Protein AF-A0A183K6A7-F1 (afdb_monomer_lite)

Structure (mmCIF, N/CA/C/O backbone):
data_AF-A0A183K6A7-F1
#
_entry.id   AF-A0A183K6A7-F1
#
loop_
_atom_site.group_PDB
_atom_site.id
_atom_site.type_symbol
_atom_site.label_atom_id
_atom_site.label_alt_id
_atom_site.label_comp_id
_atom_site.label_asym_id
_atom_site.label_entity_id
_atom_site.label_seq_id
_atom_site.pdbx_PDB_ins_code
_atom_site.Cartn_x
_atom_site.Cartn_y
_atom_site.Cartn_z
_atom_site.occupancy
_atom_site.B_iso_or_equiv
_atom_site.auth_seq_id
_atom_site.auth_comp_id
_atom_site.auth_asym_id
_atom_site.auth_atom_id
_atom_site.pdbx_PDB_model_num
ATOM 1 N N . MET A 1 1 ? -0.771 -69.947 35.217 1.00 41.53 1 MET A N 1
ATOM 2 C CA . MET A 1 1 ? -0.319 -70.728 36.388 1.00 41.53 1 MET A CA 1
ATOM 3 C C . MET A 1 1 ? 1.192 -70.870 36.301 1.00 41.53 1 MET A C 1
ATOM 5 O O . MET A 1 1 ? 1.669 -71.144 35.209 1.00 41.53 1 MET A O 1
ATOM 9 N N . SER A 1 2 ? 1.866 -70.681 37.443 1.00 40.56 2 SER A N 1
ATOM 10 C CA . SER A 1 2 ? 3.280 -70.998 37.745 1.00 40.56 2 SER A CA 1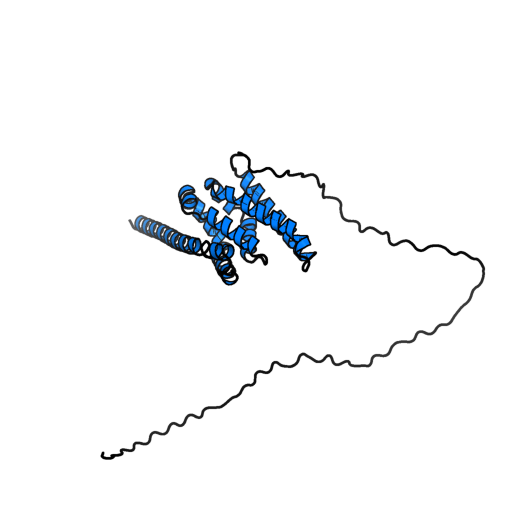
ATOM 11 C C . SER A 1 2 ? 4.330 -69.872 37.627 1.00 40.56 2 SER A C 1
ATOM 13 O O . SER A 1 2 ? 4.896 -69.634 36.569 1.00 40.56 2 SER A O 1
ATOM 15 N N . ALA A 1 3 ? 4.517 -69.193 38.774 1.00 39.31 3 ALA A N 1
ATOM 16 C CA . ALA A 1 3 ? 5.761 -68.878 39.516 1.00 39.31 3 ALA A CA 1
ATOM 17 C C . ALA A 1 3 ? 7.097 -68.804 38.738 1.00 39.31 3 ALA A C 1
ATOM 19 O O . ALA A 1 3 ? 7.503 -69.769 38.104 1.00 39.31 3 ALA A O 1
ATOM 20 N N . SER A 1 4 ? 7.763 -67.642 38.716 1.00 38.78 4 SER A N 1
ATOM 21 C CA . SER A 1 4 ? 8.782 -67.152 39.681 1.00 38.78 4 SER A CA 1
ATOM 22 C C . SER A 1 4 ? 10.125 -67.890 39.644 1.00 38.78 4 SER A C 1
ATOM 24 O O . SER A 1 4 ? 10.242 -68.995 40.163 1.00 38.78 4 SER A O 1
ATOM 26 N N . TYR A 1 5 ? 11.162 -67.190 39.175 1.00 39.59 5 TYR A N 1
ATOM 27 C CA . TYR A 1 5 ? 12.509 -67.293 39.736 1.00 39.59 5 TYR A CA 1
ATOM 28 C C . TYR A 1 5 ? 13.188 -65.917 39.692 1.00 39.59 5 TYR A C 1
ATOM 30 O O . TYR A 1 5 ? 13.196 -65.255 38.656 1.00 39.59 5 TYR A O 1
ATOM 38 N N . ASN A 1 6 ? 13.662 -65.484 40.859 1.00 37.91 6 ASN A N 1
ATOM 39 C CA . ASN A 1 6 ? 14.419 -64.259 41.094 1.00 37.91 6 ASN A CA 1
ATOM 40 C C . ASN A 1 6 ? 15.851 -64.418 40.576 1.00 37.91 6 ASN A C 1
ATOM 42 O O . ASN A 1 6 ? 16.422 -65.493 40.734 1.00 37.91 6 ASN A O 1
ATOM 46 N N . ASP A 1 7 ? 16.451 -63.324 40.108 1.00 44.72 7 ASP A N 1
ATOM 47 C CA . ASP A 1 7 ? 17.872 -63.092 40.357 1.00 44.72 7 ASP A CA 1
ATOM 48 C C . ASP A 1 7 ? 18.121 -61.606 40.641 1.00 44.72 7 ASP A C 1
ATOM 50 O O . ASP A 1 7 ? 17.720 -60.711 39.893 1.00 44.72 7 ASP A O 1
ATOM 54 N N . GLU A 1 8 ? 18.725 -61.376 41.801 1.00 38.03 8 GLU A N 1
ATOM 55 C CA . GLU A 1 8 ? 19.163 -60.097 42.338 1.00 38.03 8 GLU A CA 1
ATOM 56 C C . GLU A 1 8 ? 20.505 -59.711 41.708 1.00 38.03 8 GLU A C 1
ATOM 58 O O . GLU A 1 8 ? 21.461 -60.466 41.828 1.00 38.03 8 GLU A O 1
ATOM 63 N N . ILE A 1 9 ? 20.644 -58.495 41.170 1.00 46.69 9 ILE A N 1
ATOM 64 C CA . ILE A 1 9 ? 21.908 -57.749 41.284 1.00 46.69 9 ILE A CA 1
ATOM 65 C C . ILE A 1 9 ? 21.595 -56.286 41.607 1.00 46.69 9 ILE A C 1
ATOM 67 O O . ILE A 1 9 ? 21.006 -55.538 40.827 1.00 46.69 9 ILE A O 1
ATOM 71 N N . ASN A 1 10 ? 22.030 -55.913 42.808 1.00 35.78 10 ASN A N 1
ATOM 72 C CA . ASN A 1 10 ? 22.101 -54.572 43.366 1.00 35.78 10 ASN A CA 1
ATOM 73 C C . ASN A 1 10 ? 22.967 -53.631 42.513 1.00 35.78 10 ASN A C 1
ATOM 75 O O . ASN A 1 10 ? 24.125 -53.923 42.230 1.00 35.78 10 ASN A O 1
ATOM 79 N N . GLY A 1 11 ? 22.437 -52.442 42.228 1.00 36.12 11 GLY A N 1
ATOM 80 C CA . GLY A 1 11 ? 23.156 -51.335 41.597 1.00 36.12 11 GLY A CA 1
ATOM 81 C C . GLY A 1 11 ? 22.497 -50.002 41.936 1.00 36.12 11 GLY A C 1
ATOM 82 O O . GLY A 1 11 ? 21.795 -49.411 41.127 1.00 36.12 11 GLY A O 1
ATOM 83 N N . SER A 1 12 ? 22.674 -49.573 43.184 1.00 34.88 12 SER A N 1
ATOM 84 C CA . SER A 1 12 ? 22.142 -48.341 43.765 1.00 34.88 12 SER A CA 1
ATOM 85 C C . SER A 1 12 ? 22.775 -47.082 43.158 1.00 34.88 12 SER A C 1
ATOM 87 O O . SER A 1 12 ? 23.920 -46.767 43.469 1.00 34.88 12 SER A O 1
ATOM 89 N N . THR A 1 13 ? 21.991 -46.278 42.435 1.00 36.81 13 THR A N 1
ATOM 90 C CA . THR A 1 13 ? 22.213 -44.827 42.296 1.00 36.81 13 THR A CA 1
ATOM 91 C C . THR A 1 13 ? 20.889 -44.080 42.492 1.00 36.81 13 THR A C 1
ATOM 93 O O . THR A 1 13 ? 20.139 -43.781 41.569 1.00 36.81 13 THR A O 1
ATOM 96 N N . LYS A 1 14 ? 20.569 -43.788 43.758 1.00 37.00 14 LYS A N 1
ATOM 97 C CA . LYS A 1 14 ? 19.493 -42.861 44.132 1.00 37.00 14 LYS A CA 1
ATOM 98 C C . LYS A 1 14 ? 19.940 -41.428 43.827 1.00 37.00 14 LYS A C 1
ATOM 100 O O . LYS A 1 14 ? 20.826 -40.911 44.502 1.00 37.00 14 LYS A O 1
ATOM 105 N N . SER A 1 15 ? 19.301 -40.775 42.862 1.00 42.00 15 SER A N 1
ATOM 106 C CA . SER A 1 15 ? 19.357 -39.318 42.684 1.00 42.00 15 SER A CA 1
ATOM 107 C C . SER A 1 15 ? 18.096 -38.697 43.302 1.00 42.00 15 SER A C 1
ATOM 109 O O . SER A 1 15 ? 16.994 -39.116 42.943 1.00 42.00 15 SER A O 1
ATOM 111 N N . PRO A 1 16 ? 18.198 -37.737 44.239 1.00 43.66 16 PRO A N 1
ATOM 112 C CA . PRO A 1 16 ? 17.029 -37.143 44.871 1.00 43.66 16 PRO A CA 1
ATOM 113 C C . PRO A 1 16 ? 16.453 -36.015 44.008 1.00 43.66 16 PRO A C 1
ATOM 115 O O . PRO A 1 16 ? 17.155 -35.086 43.614 1.00 43.66 16 PRO A O 1
ATOM 118 N N . SER A 1 17 ? 15.148 -36.075 43.751 1.00 41.88 17 SER A N 1
ATOM 119 C CA . SER A 1 17 ? 14.362 -34.953 43.238 1.00 41.88 17 SER A CA 1
ATOM 120 C C . SER A 1 17 ? 14.274 -33.838 44.292 1.00 41.88 17 SER A C 1
ATOM 122 O O . SER A 1 17 ? 13.845 -34.120 45.412 1.00 41.88 17 SER A O 1
ATOM 124 N N . PRO A 1 18 ? 14.565 -32.566 43.969 1.00 42.16 18 PRO A N 1
ATOM 125 C CA . PRO A 1 18 ? 14.136 -31.448 44.790 1.00 42.16 18 PRO A CA 1
ATOM 126 C C . PRO A 1 18 ? 12.797 -30.917 44.268 1.00 42.16 18 PRO A C 1
ATOM 128 O O . PRO A 1 18 ? 12.708 -30.306 43.204 1.00 42.16 18 PRO A O 1
ATOM 131 N N . GLN A 1 19 ? 11.737 -31.137 45.045 1.00 43.12 19 GLN A N 1
ATOM 132 C CA . GLN A 1 19 ? 10.490 -30.389 44.920 1.00 43.12 19 GLN A CA 1
ATOM 133 C C . GLN A 1 19 ? 10.755 -28.919 45.278 1.00 43.12 19 GLN A C 1
ATOM 135 O O . GLN A 1 19 ? 10.965 -28.589 46.442 1.00 43.12 19 GLN A O 1
ATOM 140 N N . LEU A 1 20 ? 10.714 -28.025 44.291 1.00 41.97 20 LEU A N 1
ATOM 141 C CA . LEU A 1 20 ? 10.693 -26.575 44.493 1.00 41.97 20 LEU A CA 1
ATOM 142 C C . LEU A 1 20 ? 9.402 -26.027 43.883 1.00 41.97 20 LEU A C 1
ATOM 144 O O . LEU A 1 20 ? 9.356 -25.608 42.729 1.00 41.97 20 LEU A O 1
ATOM 148 N N . LYS A 1 21 ? 8.326 -26.033 44.680 1.00 48.50 21 LYS A N 1
ATOM 149 C CA . LYS A 1 21 ? 7.129 -25.228 44.411 1.00 48.50 21 LYS A CA 1
ATOM 150 C C . LYS A 1 21 ? 7.520 -23.751 44.502 1.00 48.50 21 LYS A C 1
ATOM 152 O O . LYS A 1 21 ? 7.480 -23.156 45.574 1.00 48.50 21 LYS A O 1
ATOM 157 N N . ARG A 1 22 ? 7.921 -23.152 43.382 1.00 46.06 22 ARG A N 1
ATOM 158 C CA . ARG A 1 22 ? 8.075 -21.699 43.259 1.00 46.06 22 ARG A CA 1
ATOM 159 C C . ARG A 1 22 ? 6.726 -21.098 42.879 1.00 46.06 22 ARG A C 1
ATOM 161 O O . ARG A 1 22 ? 6.372 -21.010 41.711 1.00 46.06 22 ARG A O 1
ATOM 168 N N . SER A 1 23 ? 5.964 -20.718 43.900 1.00 46.25 23 SER A N 1
ATOM 169 C CA . SER A 1 23 ? 4.827 -19.806 43.772 1.00 46.25 23 SER A CA 1
ATOM 170 C C . SER A 1 23 ? 5.345 -18.445 43.299 1.00 46.25 23 SER A C 1
ATOM 172 O O . SER A 1 23 ? 5.859 -17.673 44.105 1.00 46.25 23 SER A O 1
ATOM 174 N N . LEU A 1 24 ? 5.229 -18.140 42.006 1.00 49.22 24 LEU A N 1
ATOM 175 C CA . LEU A 1 24 ? 5.455 -16.792 41.482 1.00 49.22 24 LEU A CA 1
ATOM 176 C C . LEU A 1 24 ? 4.179 -15.971 41.687 1.00 49.22 24 LEU A C 1
ATOM 178 O O . LEU A 1 24 ? 3.340 -15.866 40.798 1.00 49.22 24 LEU A O 1
ATOM 182 N N . LYS A 1 25 ? 4.021 -15.406 42.886 1.00 55.62 25 LYS A N 1
ATOM 183 C CA . LYS A 1 25 ? 3.131 -14.259 43.077 1.00 55.62 25 LYS A CA 1
ATOM 184 C C . LYS A 1 25 ? 3.976 -13.009 42.794 1.00 55.62 25 LYS A C 1
ATOM 186 O O . LYS A 1 25 ? 5.062 -12.916 43.370 1.00 55.62 25 LYS A O 1
ATOM 191 N N . PRO A 1 26 ? 3.555 -12.099 41.899 1.00 54.56 26 PRO A N 1
ATOM 192 C CA . PRO A 1 26 ? 4.324 -10.889 41.625 1.00 54.56 26 PRO A CA 1
ATOM 193 C C . PRO A 1 26 ? 4.465 -10.050 42.908 1.00 54.56 26 PRO A C 1
ATOM 195 O O . PRO A 1 26 ? 3.560 -10.084 43.753 1.00 54.56 26 PRO A O 1
ATOM 198 N N . PRO A 1 27 ? 5.591 -9.336 43.097 1.00 54.84 27 PRO A N 1
ATOM 199 C CA . PRO A 1 27 ? 5.776 -8.493 44.270 1.00 54.84 27 PRO A CA 1
ATOM 200 C C . PRO A 1 27 ? 4.732 -7.364 44.274 1.00 54.84 27 PRO A C 1
ATOM 202 O O . PRO A 1 27 ? 4.342 -6.890 43.204 1.00 54.84 27 PRO A O 1
ATOM 205 N N . PRO A 1 28 ? 4.251 -6.934 45.454 1.00 57.62 28 PRO A N 1
ATOM 206 C CA . PRO A 1 28 ? 3.339 -5.803 45.540 1.00 57.62 28 PRO A CA 1
ATOM 207 C C . PRO A 1 28 ? 4.029 -4.520 45.041 1.00 57.62 28 PRO A C 1
ATOM 209 O O . PRO A 1 28 ? 5.244 -4.377 45.217 1.00 57.62 28 PRO A O 1
ATOM 212 N N . PRO A 1 29 ? 3.278 -3.585 44.432 1.00 59.03 29 PRO A N 1
ATOM 213 C CA . PRO A 1 29 ? 3.813 -2.282 44.054 1.00 59.03 29 PRO A CA 1
ATOM 214 C C . PRO A 1 29 ? 4.336 -1.538 45.295 1.00 59.03 29 PRO A C 1
ATOM 216 O O . PRO A 1 29 ? 3.850 -1.782 46.404 1.00 59.03 29 PRO A O 1
ATOM 219 N N . PRO A 1 30 ? 5.322 -0.638 45.137 1.00 49.78 30 PRO A N 1
ATOM 220 C CA . PRO A 1 30 ? 5.878 0.104 46.258 1.00 49.78 30 PRO A CA 1
ATOM 221 C C . PRO A 1 30 ? 4.781 0.952 46.910 1.00 49.78 30 PRO A C 1
ATOM 223 O O . PRO A 1 30 ? 4.174 1.809 46.268 1.00 49.78 30 PRO A O 1
ATOM 226 N N . SER A 1 31 ? 4.519 0.705 48.193 1.00 50.12 31 SER A N 1
ATOM 227 C CA . SER A 1 31 ? 3.646 1.554 48.997 1.00 50.12 31 SER A CA 1
ATOM 228 C C . SER A 1 31 ? 4.301 2.924 49.154 1.00 50.12 31 SER A C 1
ATOM 230 O O . SER A 1 31 ? 5.385 3.024 49.727 1.00 50.12 31 SER A O 1
ATOM 232 N N . LEU A 1 32 ? 3.639 3.977 48.669 1.00 39.75 32 LEU A N 1
ATOM 233 C CA . LEU A 1 32 ? 3.978 5.361 48.993 1.00 39.75 32 LEU A CA 1
ATOM 234 C C . LEU A 1 32 ? 3.857 5.545 50.511 1.00 39.75 32 LEU A C 1
ATOM 236 O O . LEU A 1 32 ? 2.758 5.679 51.050 1.00 39.75 32 LEU A O 1
ATOM 240 N N . GLN A 1 33 ? 4.991 5.516 51.208 1.00 38.22 33 GLN A N 1
ATOM 241 C CA . GLN A 1 33 ? 5.071 5.973 52.587 1.00 38.22 33 GLN A CA 1
ATOM 242 C C . GLN A 1 33 ? 4.905 7.494 52.582 1.00 38.22 33 GLN A C 1
ATOM 244 O O . GLN A 1 33 ? 5.799 8.240 52.192 1.00 38.22 33 GLN A O 1
ATOM 249 N N . LEU A 1 34 ? 3.716 7.936 52.990 1.00 42.53 34 LEU A N 1
ATOM 250 C CA . LEU A 1 34 ? 3.466 9.281 53.495 1.00 42.53 34 LEU A CA 1
ATOM 251 C C . LEU A 1 34 ? 4.331 9.483 54.746 1.00 42.53 34 LEU A C 1
ATOM 253 O O . LEU A 1 34 ? 3.913 9.144 55.852 1.00 42.53 34 LEU A O 1
ATOM 257 N N . GLU A 1 35 ? 5.536 10.021 54.574 1.00 33.84 35 GLU A N 1
ATOM 258 C CA . GLU A 1 35 ? 6.260 10.637 55.682 1.00 33.84 35 GLU A CA 1
ATOM 259 C C . GLU A 1 35 ? 5.735 12.060 55.883 1.00 33.84 35 GLU A C 1
ATOM 261 O O . GLU A 1 35 ? 5.974 12.982 55.101 1.00 33.84 35 GLU A O 1
ATOM 266 N N . ALA A 1 36 ? 4.950 12.205 56.947 1.00 42.41 36 ALA A N 1
ATOM 267 C CA . ALA A 1 36 ? 4.650 13.474 57.574 1.00 42.41 36 ALA A CA 1
ATOM 268 C C . ALA A 1 36 ? 5.889 13.949 58.343 1.00 42.41 36 ALA A C 1
ATOM 270 O O . ALA A 1 36 ? 6.314 13.264 59.262 1.00 42.41 36 ALA A O 1
ATOM 271 N N . ASP A 1 37 ? 6.456 15.091 57.951 1.00 37.12 37 ASP A N 1
ATOM 272 C CA . ASP A 1 37 ? 6.837 16.220 58.819 1.00 37.12 37 ASP A CA 1
ATOM 273 C C . ASP A 1 37 ? 7.857 17.119 58.105 1.00 37.12 37 ASP A C 1
ATOM 275 O O . ASP A 1 37 ? 9.052 16.841 58.063 1.00 37.12 37 ASP A O 1
ATOM 279 N N . ALA A 1 38 ? 7.400 18.268 57.602 1.00 38.84 38 ALA A N 1
ATOM 280 C CA . ALA A 1 38 ? 8.266 19.429 57.416 1.00 38.84 38 ALA A CA 1
ATOM 281 C C . ALA A 1 38 ? 7.445 20.721 57.534 1.00 38.84 38 ALA A C 1
ATOM 283 O O . ALA A 1 38 ? 6.648 21.094 56.676 1.00 38.84 38 ALA A O 1
ATOM 284 N N . LYS A 1 39 ? 7.645 21.369 58.681 1.00 40.16 39 LYS A N 1
ATOM 285 C CA . LYS A 1 39 ? 7.064 22.620 59.175 1.00 40.16 39 LYS A CA 1
ATOM 286 C C . LYS A 1 39 ? 6.941 23.748 58.137 1.00 40.16 39 LYS A C 1
ATOM 288 O O . LYS A 1 39 ? 7.917 24.217 57.562 1.00 40.16 39 LYS A O 1
ATOM 293 N N . ARG A 1 40 ? 5.720 24.282 58.064 1.00 31.89 40 ARG A N 1
ATOM 294 C CA . ARG A 1 40 ? 5.312 25.579 57.499 1.00 31.89 40 ARG A CA 1
ATOM 295 C C . ARG A 1 40 ? 6.006 26.761 58.211 1.00 31.89 40 ARG A C 1
ATOM 297 O O . ARG A 1 40 ? 5.931 26.814 59.442 1.00 31.89 40 ARG A O 1
ATOM 304 N N . PRO A 1 41 ? 6.557 27.768 57.506 1.00 34.19 41 PRO A N 1
ATOM 305 C CA . PRO A 1 41 ? 6.860 29.062 58.107 1.00 34.19 41 PRO A CA 1
ATOM 306 C C . PRO A 1 41 ? 5.601 29.942 58.141 1.00 34.19 41 PRO A C 1
ATOM 308 O O . PRO A 1 41 ? 4.883 30.081 57.151 1.00 34.19 41 PRO A O 1
ATOM 311 N N . LYS A 1 42 ? 5.330 30.525 59.311 1.00 34.84 42 LYS A N 1
ATOM 312 C CA . LYS A 1 42 ? 4.335 31.581 59.530 1.00 34.84 42 LYS A CA 1
ATOM 313 C C . LYS A 1 42 ? 4.971 32.927 59.173 1.00 34.84 42 LYS A C 1
ATOM 315 O O . LYS A 1 42 ? 6.040 33.228 59.692 1.00 34.84 42 LYS A O 1
ATOM 320 N N . VAL A 1 43 ? 4.290 33.747 58.376 1.00 34.03 43 VAL A N 1
ATOM 321 C CA . VAL A 1 43 ? 4.528 35.196 58.334 1.00 34.03 43 VAL A CA 1
ATOM 322 C C . VAL A 1 43 ? 3.248 35.868 58.813 1.00 34.03 43 VAL A C 1
ATOM 324 O O . VAL A 1 43 ? 2.191 35.723 58.204 1.00 34.03 43 VAL A O 1
ATOM 327 N N . SER A 1 44 ? 3.355 36.511 59.969 1.00 31.70 44 SER A N 1
ATOM 328 C CA . SER A 1 44 ? 2.361 37.388 60.581 1.00 31.70 44 SER A CA 1
ATOM 329 C C . SER A 1 44 ? 2.670 38.840 60.217 1.00 31.70 44 SER A C 1
ATOM 331 O O . SER A 1 44 ? 3.837 39.216 60.122 1.00 31.70 44 SER A O 1
ATOM 333 N N . ALA A 1 45 ? 1.607 39.615 60.008 1.00 36.94 45 ALA A N 1
ATOM 334 C CA . ALA A 1 45 ? 1.617 41.047 59.740 1.00 36.94 45 ALA A CA 1
ATOM 335 C C . ALA A 1 45 ? 2.230 41.858 60.894 1.00 36.94 45 ALA A C 1
ATOM 337 O O . ALA A 1 45 ? 2.098 41.454 62.047 1.00 36.94 45 ALA A O 1
ATOM 338 N N . ASP A 1 46 ? 2.889 42.977 60.572 1.00 29.69 46 ASP A N 1
ATOM 339 C CA . ASP A 1 46 ? 2.518 44.321 61.049 1.00 29.69 46 ASP A CA 1
ATOM 340 C C . ASP A 1 46 ? 3.506 45.401 60.559 1.00 29.69 46 ASP A C 1
ATOM 342 O O . ASP A 1 46 ? 4.682 45.124 60.326 1.00 29.69 46 ASP A O 1
ATOM 346 N N . HIS A 1 47 ? 2.975 46.633 60.471 1.00 35.72 47 HIS A N 1
ATOM 347 C CA . HIS A 1 47 ? 3.556 47.947 60.119 1.00 35.72 47 HIS A CA 1
ATOM 348 C C . HIS A 1 47 ? 3.424 48.394 58.641 1.00 35.72 47 HIS A C 1
ATOM 350 O O . HIS A 1 47 ? 3.818 47.658 57.751 1.00 35.72 47 HIS A O 1
ATOM 356 N N . ILE A 1 48 ? 2.946 49.593 58.251 1.00 33.56 48 ILE A N 1
ATOM 357 C CA . ILE A 1 48 ? 2.458 50.826 58.913 1.00 33.56 48 ILE A CA 1
ATOM 358 C C . ILE A 1 48 ? 1.644 51.652 57.865 1.00 33.56 48 ILE A C 1
ATOM 360 O O . ILE A 1 48 ? 2.025 51.713 56.702 1.00 33.56 48 ILE A O 1
ATOM 364 N N . SER A 1 49 ? 0.543 52.268 58.329 1.00 32.34 49 SER A N 1
ATOM 365 C CA . SER A 1 49 ? -0.245 53.459 57.894 1.00 32.34 49 SER A CA 1
ATOM 366 C C . SER A 1 49 ? -0.193 54.075 56.475 1.00 32.34 49 SER A C 1
ATOM 368 O O . SER A 1 49 ? 0.879 54.441 56.004 1.00 32.34 49 SER A O 1
ATOM 370 N N . ALA A 1 50 ? -1.381 54.442 55.954 1.00 32.22 50 ALA A N 1
ATOM 371 C CA . ALA A 1 50 ? -1.882 55.825 55.698 1.00 32.22 50 ALA A CA 1
ATOM 372 C C . ALA A 1 50 ? -2.947 55.796 54.566 1.00 32.22 50 ALA A C 1
ATOM 374 O O . ALA A 1 50 ? -2.636 55.373 53.464 1.00 32.22 50 ALA A O 1
ATOM 375 N N . PHE A 1 51 ? -4.249 55.968 54.836 1.00 30.52 51 PHE A N 1
ATOM 376 C CA . PHE A 1 51 ? -5.045 57.212 54.978 1.00 30.52 51 PHE A CA 1
ATOM 377 C C . PHE A 1 51 ? -5.881 57.517 53.708 1.00 30.52 51 PHE A C 1
ATOM 379 O O . PHE A 1 51 ? -5.294 57.716 52.651 1.00 30.52 51 PHE A O 1
ATOM 386 N N . SER A 1 52 ? -7.218 57.609 53.882 1.00 33.12 52 SER A N 1
ATOM 387 C CA . SER A 1 52 ? -8.267 58.238 53.023 1.00 33.12 52 SER A CA 1
ATOM 388 C C . SER A 1 52 ? -8.426 57.744 51.568 1.00 33.12 52 SER A C 1
ATOM 390 O O . SER A 1 52 ? -7.447 57.441 50.913 1.00 33.12 52 SER A O 1
ATOM 392 N N . ASP A 1 53 ? -9.587 57.681 50.918 1.00 30.52 53 ASP A N 1
ATOM 393 C CA . ASP A 1 53 ? -10.967 58.057 51.219 1.00 30.52 53 ASP A CA 1
ATOM 394 C C . ASP A 1 53 ? -11.877 57.397 50.157 1.00 30.52 53 ASP A C 1
ATOM 396 O O . ASP A 1 53 ? -11.450 57.124 49.040 1.00 30.52 53 ASP A O 1
ATOM 400 N N . THR A 1 54 ? -13.126 57.151 50.552 1.00 33.59 54 THR A N 1
ATOM 401 C CA . THR A 1 54 ? -14.384 57.154 49.775 1.00 33.59 54 THR A CA 1
ATOM 402 C C . THR A 1 54 ? -14.378 56.906 48.252 1.00 33.59 54 THR A C 1
ATOM 404 O O . THR A 1 54 ? -13.840 57.704 47.493 1.00 33.59 54 THR A O 1
ATOM 407 N N . SER A 1 55 ? -15.193 55.941 47.801 1.00 36.12 55 SER A N 1
ATOM 408 C CA . SER A 1 55 ? -16.318 56.148 46.856 1.00 36.12 55 SER A CA 1
ATOM 409 C C . SER A 1 55 ? -16.619 54.887 46.035 1.00 36.12 55 SER A C 1
ATOM 411 O O . SER A 1 55 ? -15.728 54.226 45.519 1.00 36.12 55 SER A O 1
ATOM 413 N N . SER A 1 56 ? -17.913 54.597 45.937 1.00 41.56 56 SER A N 1
ATOM 414 C CA . SER A 1 56 ? -18.604 53.645 45.063 1.00 41.56 56 SER A CA 1
ATOM 415 C C . SER A 1 56 ? -18.001 53.447 43.668 1.00 41.56 56 SER A C 1
ATOM 417 O O . SER A 1 56 ? -17.764 54.448 42.999 1.00 41.56 56 SER A O 1
ATOM 419 N N . ASP A 1 57 ? -17.943 52.201 43.186 1.00 35.88 57 ASP A N 1
ATOM 420 C CA . ASP A 1 57 ? -18.665 51.821 41.960 1.00 35.88 57 ASP A CA 1
ATOM 421 C C . ASP A 1 57 ? -18.748 50.293 41.778 1.00 35.88 57 ASP A C 1
ATOM 423 O O . ASP A 1 57 ? -17.839 49.556 42.159 1.00 35.88 57 ASP A O 1
ATOM 427 N N . VAL A 1 58 ? -19.857 49.826 41.209 1.00 49.38 58 VAL A N 1
ATOM 428 C CA . VAL A 1 58 ? -20.086 48.442 40.771 1.00 49.38 58 VAL A CA 1
ATOM 429 C C . VAL A 1 58 ? -19.757 48.397 39.280 1.00 49.38 58 VAL A C 1
ATOM 431 O O . VAL A 1 58 ? -20.370 49.135 38.519 1.00 49.38 58 VAL A O 1
ATOM 434 N N . GLY A 1 59 ? -18.828 47.537 38.854 1.00 32.28 59 GLY A N 1
ATOM 435 C CA . GLY A 1 59 ? -18.465 47.415 37.440 1.00 32.28 59 GLY A CA 1
ATOM 436 C C . GLY A 1 59 ? -17.775 46.095 37.092 1.00 32.28 59 GLY A C 1
ATOM 437 O O . GLY A 1 59 ? -16.631 45.871 37.468 1.00 32.28 59 GLY A O 1
ATOM 438 N N . ASP A 1 60 ? -18.537 45.257 36.392 1.00 36.28 60 ASP A N 1
ATOM 439 C CA . ASP A 1 60 ? -18.178 44.404 35.255 1.00 36.28 60 ASP A CA 1
ATOM 440 C C . ASP A 1 60 ? -17.104 43.304 35.370 1.00 36.28 60 ASP A C 1
ATOM 442 O O . ASP A 1 60 ? -15.892 43.513 35.382 1.00 36.28 60 ASP A O 1
ATOM 446 N N . LEU A 1 61 ? -17.623 42.069 35.312 1.00 46.44 61 LEU A N 1
ATOM 447 C CA . LEU A 1 61 ? -16.982 40.941 34.649 1.00 46.44 61 LEU A CA 1
ATOM 448 C C . LEU A 1 61 ? -16.762 41.280 33.167 1.00 46.44 61 LEU A C 1
ATOM 450 O O . LEU A 1 61 ? -17.733 41.562 32.477 1.00 46.44 61 LEU A O 1
ATOM 454 N N . GLU A 1 62 ? -15.518 41.166 32.703 1.00 40.91 62 GLU A N 1
ATOM 455 C CA . GLU A 1 62 ? -15.060 40.499 31.467 1.00 40.91 62 GLU A CA 1
ATOM 456 C C . GLU A 1 62 ? -13.657 41.018 31.110 1.00 40.91 62 GLU A C 1
ATOM 458 O O . GLU A 1 62 ? -13.495 42.215 30.929 1.00 40.91 62 GLU A O 1
ATOM 463 N N . ASP A 1 63 ? -12.654 40.130 31.017 1.00 33.66 63 ASP A N 1
ATOM 464 C CA . ASP A 1 63 ? -11.607 40.162 29.973 1.00 33.66 63 ASP A CA 1
ATOM 465 C C . ASP A 1 63 ? -10.620 38.984 30.152 1.00 33.66 63 ASP A C 1
ATOM 467 O O . ASP A 1 63 ? -9.683 39.024 30.950 1.00 33.66 63 ASP A O 1
ATOM 471 N N . PHE A 1 64 ? -10.832 37.908 29.393 1.00 36.94 64 PHE A N 1
ATOM 472 C CA . PHE A 1 64 ? -9.787 36.929 29.072 1.00 36.94 64 PHE A CA 1
ATOM 473 C C . PHE A 1 64 ? -9.684 36.814 27.547 1.00 36.94 64 PHE A C 1
ATOM 475 O O . PHE A 1 64 ? -9.869 35.748 26.966 1.00 36.94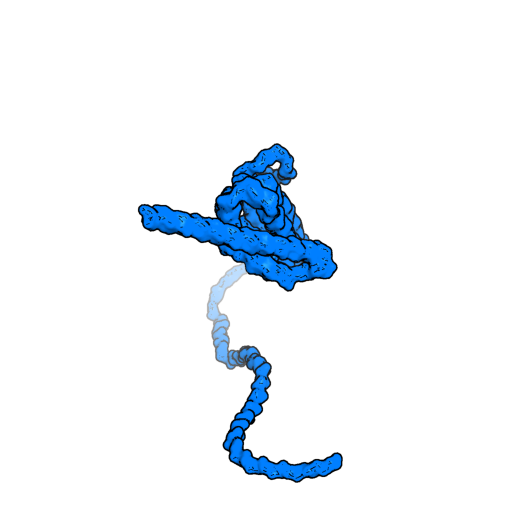 64 PHE A O 1
ATOM 482 N N . SER A 1 65 ? -9.383 37.931 26.884 1.00 40.06 65 SER A N 1
ATOM 483 C CA . SER A 1 65 ? -8.911 37.933 25.500 1.00 40.06 65 SER A CA 1
ATOM 484 C C . SER A 1 65 ? -7.450 38.369 25.436 1.00 40.06 65 SER A C 1
ATOM 486 O O . SER A 1 65 ? -7.120 39.546 25.327 1.00 40.06 65 SER A O 1
ATOM 488 N N . ARG A 1 66 ? -6.537 37.392 25.422 1.00 44.91 66 ARG A N 1
ATOM 489 C CA . ARG A 1 66 ? -5.235 37.559 24.759 1.00 44.91 66 ARG A CA 1
ATOM 490 C C . ARG A 1 66 ? -5.018 36.404 23.782 1.00 44.91 66 ARG A C 1
ATOM 492 O O . ARG A 1 66 ? -4.864 35.272 24.238 1.00 44.91 66 ARG A O 1
ATOM 499 N N . PRO A 1 67 ? -5.011 36.656 22.462 1.00 41.31 67 PRO A N 1
ATOM 500 C CA . PRO A 1 67 ? -4.734 35.623 21.478 1.00 41.31 67 PRO A CA 1
ATOM 501 C C . PRO A 1 67 ? -3.238 35.284 21.440 1.00 41.31 67 PRO A C 1
ATOM 503 O O . PRO A 1 67 ? -2.365 36.149 21.501 1.00 41.31 67 PRO A O 1
ATOM 506 N N . PHE A 1 68 ? -2.970 33.984 21.352 1.00 41.78 68 PHE A N 1
ATOM 507 C CA . PHE A 1 68 ? -1.664 33.391 21.103 1.00 41.78 68 PHE A CA 1
ATOM 508 C C . PHE A 1 68 ? -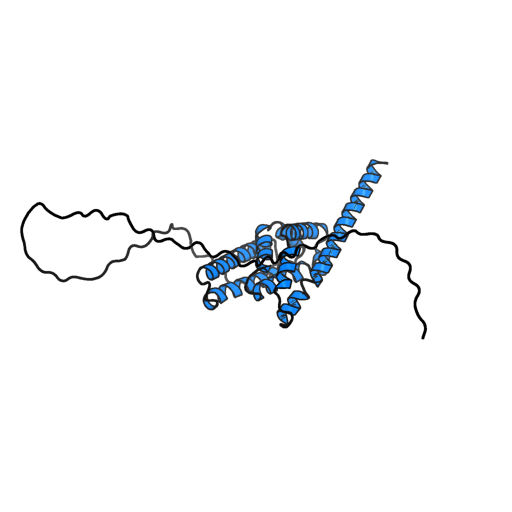1.207 33.755 19.681 1.00 41.78 68 PHE A C 1
ATOM 510 O O . PHE A 1 68 ? -1.883 33.427 18.708 1.00 41.78 68 PHE A O 1
ATOM 517 N N . ASN A 1 69 ? -0.079 34.456 19.568 1.00 42.94 69 ASN A N 1
ATOM 518 C CA . ASN A 1 69 ? 0.502 34.885 18.296 1.00 42.94 69 ASN A CA 1
ATOM 519 C C . ASN A 1 69 ? 1.168 33.677 17.608 1.00 42.94 69 ASN A C 1
ATOM 521 O O . ASN A 1 69 ? 2.248 33.249 18.023 1.00 42.94 69 ASN A O 1
ATOM 525 N N . ALA A 1 70 ? 0.520 33.112 16.587 1.00 43.47 70 ALA A N 1
ATOM 526 C CA . ALA A 1 70 ? 1.100 32.094 15.711 1.00 43.47 70 ALA A CA 1
ATOM 527 C C . ALA A 1 70 ? 1.803 32.776 14.516 1.00 43.47 70 ALA A C 1
ATOM 529 O O . ALA A 1 70 ? 1.257 33.745 13.994 1.00 43.47 70 ALA A O 1
ATOM 530 N N . PRO A 1 71 ? 2.995 32.324 14.080 1.00 40.38 71 PRO A N 1
ATOM 531 C CA . PRO A 1 71 ? 3.689 32.931 12.945 1.00 40.38 71 PRO A CA 1
ATOM 532 C C . PRO A 1 71 ? 2.946 32.714 11.618 1.00 40.38 71 PRO A C 1
ATOM 534 O O . PRO A 1 71 ? 2.631 31.579 11.259 1.00 40.38 71 PRO A O 1
ATOM 537 N N . ASP A 1 72 ? 2.727 33.813 10.895 1.00 42.97 72 ASP A N 1
ATOM 538 C CA . ASP A 1 72 ? 2.179 33.881 9.539 1.00 42.97 72 ASP A CA 1
ATOM 539 C C . ASP A 1 72 ? 3.042 33.101 8.536 1.00 42.97 72 ASP A C 1
ATOM 541 O O . ASP A 1 72 ? 4.162 33.509 8.230 1.00 42.97 72 ASP A O 1
ATOM 545 N N . SER A 1 73 ? 2.519 31.985 8.022 1.00 43.91 73 SER A N 1
ATOM 546 C CA . SER A 1 73 ? 2.777 31.468 6.665 1.00 43.91 73 SER A CA 1
ATOM 547 C C . SER A 1 73 ? 2.002 30.161 6.469 1.00 43.91 73 SER A C 1
ATOM 549 O O . SER A 1 73 ? 2.542 29.058 6.570 1.00 43.91 73 SER A O 1
ATOM 551 N N . TRP A 1 74 ? 0.697 30.277 6.236 1.00 46.47 74 TRP A N 1
ATOM 552 C CA . TRP A 1 74 ? -0.086 29.196 5.641 1.00 46.47 74 TRP A CA 1
ATOM 553 C C . TRP A 1 74 ? -1.197 29.811 4.795 1.00 46.47 74 TRP A C 1
ATOM 555 O O . TRP A 1 74 ? -2.367 29.846 5.183 1.00 46.47 74 TRP A O 1
ATOM 565 N N . ASP A 1 75 ? -0.805 30.333 3.634 1.00 38.53 75 ASP A N 1
ATOM 566 C CA . ASP A 1 75 ? -1.744 30.721 2.589 1.00 38.53 75 ASP A CA 1
ATOM 567 C C . ASP A 1 75 ? -2.523 29.472 2.161 1.00 38.53 75 ASP A C 1
ATOM 569 O O . ASP A 1 75 ? -2.045 28.589 1.444 1.00 38.53 75 ASP A O 1
ATOM 573 N N . SER A 1 76 ? -3.742 29.374 2.682 1.00 44.41 76 SER A N 1
ATOM 574 C CA . SER A 1 76 ? -4.694 28.303 2.413 1.00 44.41 76 SER A CA 1
ATOM 575 C C . SER A 1 76 ? -5.397 28.551 1.083 1.00 44.41 76 SER A C 1
ATOM 577 O O . SER A 1 76 ? -6.608 28.718 1.046 1.00 44.41 76 SER A O 1
ATOM 579 N N . GLU A 1 77 ? -4.649 28.558 -0.017 1.00 41.47 77 GLU A N 1
ATOM 580 C CA . GLU A 1 77 ? -5.208 28.528 -1.372 1.00 41.47 77 GLU A CA 1
ATOM 581 C C . GLU A 1 77 ? -4.410 27.565 -2.259 1.00 41.47 77 GLU A C 1
ATOM 583 O O . GLU A 1 77 ? -3.783 27.925 -3.247 1.00 41.47 77 GLU A O 1
ATOM 588 N N . THR A 1 78 ? -4.476 26.277 -1.924 1.00 41.81 78 THR A N 1
ATOM 589 C CA . THR A 1 78 ? -4.442 25.222 -2.946 1.00 41.81 78 THR A CA 1
ATOM 590 C C . THR A 1 78 ? -5.712 24.401 -2.811 1.00 41.81 78 THR A C 1
ATOM 592 O O . THR A 1 78 ? -5.755 23.318 -2.228 1.00 41.81 78 THR A O 1
ATOM 595 N N . ASN A 1 79 ? -6.787 24.968 -3.355 1.00 38.41 79 ASN A N 1
ATOM 596 C CA . ASN A 1 79 ? -7.934 24.210 -3.825 1.00 38.41 79 ASN A CA 1
ATOM 597 C C . ASN A 1 79 ? -7.448 23.248 -4.923 1.00 38.41 79 ASN A C 1
ATOM 599 O O . ASN A 1 79 ? -7.552 23.543 -6.111 1.00 38.41 79 ASN A O 1
ATOM 603 N N . ASN A 1 80 ? -6.857 22.117 -4.531 1.00 48.78 80 ASN A N 1
ATOM 604 C CA . ASN A 1 80 ? -6.705 20.983 -5.429 1.00 48.78 80 ASN A CA 1
ATOM 605 C C . ASN A 1 80 ? -8.054 20.279 -5.452 1.00 48.78 80 ASN A C 1
ATOM 607 O O . ASN A 1 80 ? -8.326 19.383 -4.652 1.00 48.78 80 ASN A O 1
ATOM 611 N N . GLY A 1 81 ? -8.907 20.767 -6.351 1.00 38.22 81 GLY A N 1
ATOM 612 C CA . GLY A 1 81 ? -10.146 20.110 -6.706 1.00 38.22 81 GLY A CA 1
ATOM 613 C C . GLY A 1 81 ? -9.883 18.633 -6.968 1.00 38.22 81 GLY A C 1
ATOM 614 O O . GLY A 1 81 ? -8.964 18.266 -7.706 1.00 38.22 81 GLY A O 1
ATOM 615 N N . PHE A 1 82 ? -10.702 17.810 -6.323 1.00 45.56 82 PHE A N 1
ATOM 616 C CA . PHE A 1 82 ? -10.931 16.417 -6.657 1.00 45.56 82 PHE A CA 1
ATOM 617 C C . PHE A 1 82 ? -11.048 16.294 -8.178 1.00 45.56 82 PHE A C 1
ATOM 619 O O . PHE A 1 82 ? -12.052 16.673 -8.780 1.00 45.56 82 PHE A O 1
ATOM 626 N N . THR A 1 83 ? -9.966 15.849 -8.806 1.00 38.22 83 THR A N 1
ATOM 627 C CA . THR A 1 83 ? -9.968 15.496 -10.215 1.00 38.22 83 THR A CA 1
ATOM 628 C C . THR A 1 83 ? -9.992 13.988 -10.196 1.00 38.22 83 THR A C 1
ATOM 630 O O . THR A 1 83 ? -8.958 13.358 -9.989 1.00 38.22 83 THR A O 1
ATOM 633 N N . THR A 1 84 ? -11.190 13.425 -10.374 1.00 43.44 84 THR A N 1
ATOM 634 C CA . THR A 1 84 ? -11.357 12.080 -10.927 1.00 43.44 84 THR A CA 1
ATOM 635 C C . THR A 1 84 ? -10.239 11.868 -11.938 1.00 43.44 84 THR A C 1
ATOM 637 O O . THR A 1 84 ? -10.090 12.736 -12.804 1.00 43.44 84 THR A O 1
ATOM 640 N N . VAL A 1 85 ? -9.430 10.813 -11.805 1.00 50.44 85 VAL A N 1
ATOM 641 C CA . VAL A 1 85 ? -8.335 10.498 -12.737 1.00 50.44 85 VAL A CA 1
ATOM 642 C C . VAL A 1 85 ? -8.947 10.228 -14.116 1.00 50.44 85 VAL A C 1
ATOM 644 O O . VAL A 1 85 ? -9.221 9.105 -14.516 1.00 50.44 85 VAL A O 1
ATOM 647 N N . GLY A 1 86 ? -9.281 11.307 -14.813 1.00 42.03 86 GLY A N 1
ATOM 648 C CA . GLY A 1 86 ? -9.918 11.330 -16.107 1.00 42.03 86 GLY A CA 1
ATOM 649 C C . GLY A 1 86 ? -8.816 11.465 -17.126 1.00 42.03 86 GLY A C 1
ATOM 650 O O . GLY A 1 86 ? -8.263 12.548 -17.265 1.00 42.03 86 GLY A O 1
ATOM 651 N N . ALA A 1 87 ? -8.496 10.352 -17.785 1.00 44.81 87 ALA A N 1
ATOM 652 C CA . ALA A 1 87 ? -7.779 10.273 -19.059 1.00 44.81 87 ALA A CA 1
ATOM 653 C C . ALA A 1 87 ? -6.519 11.155 -19.216 1.00 44.81 87 ALA A C 1
ATOM 655 O O . ALA A 1 87 ? -6.159 11.515 -20.334 1.00 44.81 87 ALA A O 1
ATOM 656 N N . ASN A 1 88 ? -5.836 11.492 -18.122 1.00 52.38 88 ASN A N 1
ATOM 657 C CA . ASN A 1 88 ? -4.490 12.037 -18.172 1.00 52.38 88 ASN A CA 1
ATOM 658 C C . ASN A 1 88 ? -3.547 10.844 -18.249 1.00 52.38 88 ASN A C 1
ATOM 660 O O . ASN A 1 88 ? -3.621 9.963 -17.391 1.00 52.38 88 ASN A O 1
ATOM 664 N N . GLU A 1 89 ? -2.688 10.814 -19.268 1.00 73.00 89 GLU A N 1
ATOM 665 C CA . GLU A 1 89 ? -1.571 9.872 -19.328 1.00 73.00 89 GLU A CA 1
ATOM 666 C C . GLU A 1 89 ? -0.884 9.853 -17.957 1.00 73.00 89 GLU A C 1
ATOM 668 O O . GLU A 1 89 ? -0.545 10.899 -17.387 1.00 73.00 89 GLU A O 1
ATOM 673 N N . VAL A 1 90 ? -0.781 8.667 -17.363 1.00 85.75 90 VAL A N 1
ATOM 674 C CA . VAL A 1 90 ? -0.193 8.513 -16.037 1.00 85.75 90 VAL A CA 1
ATOM 675 C C . VAL A 1 90 ? 1.303 8.734 -16.215 1.00 85.75 90 VAL A C 1
ATOM 677 O O . VAL A 1 90 ? 1.977 7.985 -16.908 1.00 85.75 90 VAL A O 1
ATOM 680 N N . THR A 1 91 ? 1.822 9.820 -15.647 1.00 92.31 91 THR A N 1
ATOM 681 C CA . THR A 1 91 ? 3.227 10.213 -15.816 1.00 92.31 91 THR A CA 1
ATOM 682 C C . THR A 1 91 ? 3.958 10.204 -14.480 1.00 92.31 91 THR A C 1
ATOM 684 O O . THR A 1 91 ? 3.360 10.057 -13.413 1.00 92.31 91 THR A O 1
ATOM 687 N N . GLU A 1 92 ? 5.267 10.454 -14.520 1.00 91.94 92 GLU A N 1
ATOM 688 C CA . GLU A 1 92 ? 6.093 10.695 -13.332 1.00 91.94 92 GLU A CA 1
ATOM 689 C C . GLU A 1 92 ? 5.473 11.721 -12.366 1.00 91.94 92 GLU A C 1
ATOM 691 O O . GLU A 1 92 ? 5.538 11.567 -11.144 1.00 91.94 92 GLU A O 1
ATOM 696 N N . THR A 1 93 ? 4.840 12.769 -12.902 1.00 93.31 93 THR A N 1
ATOM 697 C CA . THR A 1 93 ? 4.203 13.802 -12.075 1.00 93.31 93 THR A CA 1
ATOM 698 C C . THR A 1 93 ? 3.015 13.253 -11.288 1.00 93.31 93 THR A C 1
ATOM 700 O O . THR A 1 93 ? 2.813 13.647 -10.139 1.00 93.31 93 THR A O 1
ATOM 703 N N . THR A 1 94 ? 2.282 12.289 -11.854 1.00 93.81 94 THR A N 1
ATOM 704 C CA . THR A 1 94 ? 1.198 11.572 -11.176 1.00 93.81 94 THR A CA 1
ATOM 705 C C . THR A 1 94 ? 1.727 10.766 -9.996 1.00 93.81 94 THR A C 1
ATOM 707 O O . THR A 1 94 ? 1.151 10.865 -8.914 1.00 93.81 94 THR A O 1
ATOM 710 N N . VAL A 1 95 ? 2.851 10.055 -10.160 1.00 93.69 95 VAL A N 1
ATOM 711 C CA . VAL A 1 95 ? 3.505 9.317 -9.062 1.00 93.69 95 VAL A CA 1
ATOM 712 C C . VAL A 1 95 ? 3.838 10.267 -7.917 1.00 93.69 95 VAL A C 1
ATOM 714 O O . VAL A 1 95 ? 3.379 10.063 -6.797 1.00 93.69 95 VAL A O 1
ATOM 717 N N . ARG A 1 96 ? 4.574 11.350 -8.204 1.00 94.25 96 ARG A N 1
ATOM 718 C CA . ARG A 1 96 ? 4.997 12.327 -7.184 1.00 94.25 96 ARG A CA 1
ATOM 719 C C . ARG A 1 96 ? 3.803 13.001 -6.501 1.00 94.25 96 ARG A C 1
ATOM 721 O O . ARG A 1 96 ? 3.831 13.237 -5.297 1.00 94.25 96 ARG A O 1
ATOM 728 N N . ARG A 1 97 ? 2.740 13.307 -7.252 1.00 95.25 97 ARG A N 1
ATOM 729 C CA . ARG A 1 97 ? 1.505 13.881 -6.702 1.00 95.25 97 ARG A CA 1
ATOM 730 C C . ARG A 1 97 ? 0.828 12.910 -5.736 1.00 95.25 97 ARG A C 1
ATOM 732 O O . ARG A 1 97 ? 0.464 13.321 -4.638 1.00 95.25 97 ARG A O 1
ATOM 739 N N . LEU A 1 98 ? 0.643 11.656 -6.149 1.00 95.81 98 LEU A N 1
ATOM 740 C CA . LEU A 1 98 ? -0.041 10.638 -5.352 1.00 95.81 98 LEU A CA 1
ATOM 741 C C . LEU A 1 98 ? 0.744 10.286 -4.085 1.00 95.81 98 LEU A C 1
ATOM 743 O O . LEU A 1 98 ? 0.147 10.189 -3.017 1.00 95.81 98 LEU A O 1
ATOM 747 N N . THR A 1 99 ? 2.073 10.186 -4.159 1.00 95.56 99 THR A N 1
ATOM 748 C CA . THR A 1 99 ? 2.888 9.904 -2.971 1.00 95.56 99 THR A CA 1
ATOM 749 C C . THR A 1 99 ? 2.855 11.040 -1.951 1.00 95.56 99 THR A C 1
ATOM 751 O O . THR A 1 99 ? 2.691 10.779 -0.762 1.00 95.56 99 THR A O 1
ATOM 754 N N . VAL A 1 100 ? 2.917 12.300 -2.390 1.00 96.25 100 VAL A N 1
ATOM 755 C CA . VAL A 1 100 ? 2.748 13.461 -1.496 1.00 96.25 100 VAL A CA 1
ATOM 756 C C . VAL A 1 100 ? 1.335 13.508 -0.907 1.00 96.25 100 VAL A C 1
ATOM 758 O O . VAL A 1 100 ? 1.152 13.854 0.263 1.00 96.25 100 VAL A O 1
ATOM 761 N N . LEU A 1 101 ? 0.320 13.154 -1.701 1.00 96.62 101 LEU A N 1
ATOM 762 C CA . LEU A 1 101 ? -1.060 13.102 -1.230 1.00 96.62 101 LEU A CA 1
ATOM 763 C C . LEU A 1 101 ? -1.237 12.039 -0.138 1.00 96.62 101 LEU A C 1
ATOM 765 O O . LEU A 1 101 ? -1.819 12.354 0.900 1.00 96.62 101 LEU A O 1
ATOM 769 N N . LEU A 1 102 ? -0.674 10.841 -0.326 1.00 97.50 102 LEU A N 1
ATOM 770 C CA . LEU A 1 102 ? -0.663 9.773 0.678 1.00 97.50 102 LEU A CA 1
ATOM 771 C C . LEU A 1 102 ? -0.072 10.268 2.002 1.00 97.50 102 LEU A C 1
ATOM 773 O O . LEU A 1 102 ? -0.693 10.113 3.052 1.00 97.50 102 LEU A O 1
ATOM 777 N N . GLU A 1 103 ? 1.092 10.920 1.962 1.00 97.31 103 GLU A N 1
ATOM 778 C CA . GLU A 1 103 ? 1.735 11.460 3.164 1.00 97.31 103 GLU A CA 1
ATOM 779 C C . GLU A 1 103 ? 0.863 12.495 3.877 1.00 97.31 103 GLU A C 1
ATOM 781 O O . GLU A 1 103 ? 0.726 12.462 5.102 1.00 97.31 103 GLU A O 1
ATOM 786 N N . LYS A 1 104 ? 0.239 13.398 3.113 1.00 97.25 104 LYS A N 1
ATOM 787 C CA . LYS A 1 104 ? -0.642 14.433 3.657 1.00 97.25 104 LYS A CA 1
ATOM 788 C C . LYS A 1 104 ? -1.881 13.828 4.322 1.00 97.25 104 LYS A C 1
ATOM 790 O O . LYS A 1 104 ? -2.240 14.250 5.422 1.00 97.25 104 LYS A O 1
ATOM 795 N N . ARG A 1 105 ? -2.538 12.854 3.681 1.00 97.25 105 ARG A N 1
ATOM 796 C CA . ARG A 1 105 ? -3.741 12.201 4.228 1.00 97.25 105 ARG A CA 1
ATOM 797 C C . ARG A 1 105 ? -3.413 11.334 5.436 1.00 97.25 105 ARG A C 1
ATOM 799 O O . ARG A 1 105 ? -4.115 11.427 6.437 1.00 97.25 105 ARG A O 1
ATOM 806 N N . ALA A 1 106 ? -2.317 10.577 5.392 1.00 97.06 106 ALA A N 1
ATOM 807 C CA . ALA A 1 106 ? -1.872 9.772 6.526 1.00 97.06 106 ALA A CA 1
ATOM 808 C C . ALA A 1 106 ? -1.543 10.646 7.745 1.00 97.06 106 ALA A C 1
ATOM 810 O O . ALA A 1 106 ? -1.964 10.338 8.859 1.00 97.06 106 ALA A O 1
ATOM 811 N N . LEU A 1 107 ? -0.860 11.779 7.538 1.00 96.81 107 LEU A N 1
ATOM 812 C CA . LEU A 1 107 ? -0.588 12.736 8.611 1.00 96.81 107 LEU A CA 1
ATOM 813 C C . LEU A 1 107 ? -1.882 13.340 9.171 1.00 96.81 107 LEU A C 1
ATOM 815 O O . LEU A 1 107 ? -2.065 13.381 10.385 1.00 96.81 107 LEU A O 1
ATOM 819 N N . SER A 1 108 ? -2.798 13.771 8.300 1.00 96.44 108 SER A N 1
ATOM 820 C CA . SER A 1 108 ? -4.089 14.327 8.719 1.00 96.44 108 SER A CA 1
ATOM 821 C C . SER A 1 108 ? -4.911 13.324 9.533 1.00 96.44 108 SER A C 1
ATOM 823 O O . SER A 1 108 ? -5.475 13.681 10.572 1.00 96.44 108 SER A O 1
ATOM 825 N N . ASN A 1 109 ? -4.929 12.056 9.114 1.00 96.50 109 ASN A N 1
ATOM 826 C CA . ASN A 1 109 ? -5.577 10.986 9.856 1.00 96.50 109 ASN A CA 1
ATOM 827 C C . ASN A 1 109 ? -4.925 10.767 11.228 1.00 96.50 109 ASN A C 1
ATOM 829 O O . ASN A 1 109 ? -5.618 10.799 12.246 1.00 96.50 109 ASN A O 1
ATOM 833 N N . GLN A 1 110 ? -3.595 10.658 11.274 1.00 96.19 110 GLN A N 1
ATOM 834 C CA . GLN A 1 110 ? -2.849 10.486 12.519 1.00 96.19 110 GLN A CA 1
ATOM 835 C C . GLN A 1 110 ? -3.093 11.639 13.506 1.00 96.19 110 GLN A C 1
ATOM 837 O O . GLN A 1 110 ? -3.286 11.414 14.706 1.00 96.19 110 GLN A O 1
ATOM 842 N N . GLU A 1 111 ? -3.126 12.882 13.024 1.00 96.19 111 GLU A N 1
ATOM 843 C CA . GLU A 1 111 ? -3.457 14.043 13.849 1.00 96.19 111 GLU A CA 1
ATOM 844 C C . GLU A 1 111 ? -4.889 13.986 14.380 1.00 96.19 111 GLU A C 1
ATOM 846 O O . GLU A 1 111 ? -5.120 14.296 15.549 1.00 96.19 111 GLU A O 1
ATOM 851 N N . ALA A 1 112 ? -5.854 13.598 13.544 1.00 94.31 112 ALA A N 1
ATOM 852 C CA . ALA A 1 112 ? -7.251 13.492 13.946 1.00 94.31 112 ALA A CA 1
ATOM 853 C C . ALA A 1 112 ? -7.446 12.409 15.022 1.00 94.31 112 ALA A C 1
ATOM 855 O O . ALA A 1 112 ? -8.117 12.674 16.022 1.00 94.31 112 ALA A O 1
ATOM 856 N N . ARG A 1 113 ? -6.787 11.246 14.884 1.00 94.12 113 ARG A N 1
ATOM 857 C CA . ARG A 1 113 ? -6.755 10.194 15.919 1.00 94.12 113 ARG A CA 1
ATOM 858 C C . ARG A 1 113 ? -6.116 10.686 17.215 1.00 94.12 113 ARG A C 1
ATOM 860 O O . ARG A 1 113 ? -6.614 10.402 18.295 1.00 94.12 113 ARG A O 1
ATOM 867 N N . THR A 1 114 ? -5.044 11.472 17.116 1.00 95.56 114 THR A N 1
ATOM 868 C CA . THR A 1 114 ? -4.351 12.024 18.292 1.00 95.56 114 THR A CA 1
ATOM 869 C C . THR A 1 114 ? -5.202 13.075 19.014 1.00 95.56 114 THR A C 1
ATOM 871 O O . THR A 1 114 ? -5.217 13.127 20.241 1.00 95.56 114 THR A O 1
ATOM 874 N N . LYS A 1 115 ? -5.936 13.909 18.265 1.00 95.25 115 LYS A N 1
ATOM 875 C CA . LYS A 1 115 ? -6.829 14.945 18.814 1.00 95.25 115 LYS A CA 1
ATOM 876 C C . LYS A 1 115 ? -8.102 14.351 19.423 1.00 95.25 115 LYS A C 1
ATOM 878 O O . LYS A 1 115 ? -8.626 14.902 20.389 1.00 95.25 115 LYS A O 1
ATOM 883 N N . PHE A 1 116 ? -8.606 13.251 18.862 1.00 93.00 116 PHE A N 1
ATOM 884 C CA . PHE A 1 116 ? -9.903 12.671 19.212 1.00 93.00 116 PHE A CA 1
ATOM 885 C C . PHE A 1 116 ? -9.849 11.136 19.385 1.00 93.00 116 PHE A C 1
ATOM 887 O O . PHE A 1 116 ? -10.614 10.437 18.716 1.00 93.00 116 PHE A O 1
ATOM 894 N N . PRO A 1 117 ? -9.002 10.593 20.282 1.00 89.75 117 PRO A N 1
ATOM 895 C CA . PRO A 1 117 ? -8.723 9.151 20.362 1.00 89.75 117 PRO A CA 1
ATOM 896 C C . PRO A 1 117 ? -9.975 8.303 20.620 1.00 89.75 117 PRO A C 1
ATOM 898 O O . PRO A 1 117 ? -10.174 7.277 19.978 1.00 89.75 117 PRO A O 1
ATOM 901 N N . ASP A 1 118 ? -10.876 8.782 21.479 1.00 91.12 118 ASP A N 1
ATOM 902 C CA . ASP A 1 118 ? -12.095 8.057 21.860 1.00 91.12 118 ASP A CA 1
ATOM 903 C C . ASP A 1 118 ? -13.329 8.456 21.030 1.00 91.12 118 ASP A C 1
ATOM 905 O O . ASP A 1 118 ? -14.463 8.116 21.377 1.00 91.12 118 ASP A O 1
ATOM 909 N N . GLN A 1 119 ? -13.151 9.215 19.941 1.00 92.38 119 GLN A N 1
ATOM 910 C CA . GLN A 1 119 ? -14.263 9.674 19.101 1.00 92.38 119 GLN A CA 1
ATOM 911 C C . GLN A 1 119 ? -14.062 9.283 17.629 1.00 92.38 119 GLN A C 1
ATOM 913 O O . GLN A 1 119 ? -13.829 10.164 16.798 1.00 92.38 119 GLN A O 1
ATOM 918 N N . PRO A 1 120 ? -14.268 8.002 17.259 1.00 89.88 120 PRO A N 1
ATOM 919 C CA . PRO A 1 120 ? -14.094 7.520 15.883 1.00 89.88 120 PRO A CA 1
ATOM 920 C C . PRO A 1 120 ? -14.813 8.346 14.816 1.00 89.88 120 PRO A C 1
ATOM 922 O O . PRO A 1 120 ? -14.270 8.649 13.759 1.00 89.88 120 PRO A O 1
ATOM 925 N N . LYS A 1 121 ? -16.011 8.843 15.138 1.00 92.06 121 LYS A N 1
ATOM 926 C CA . LYS A 1 121 ? -16.800 9.701 14.241 1.00 92.06 121 LYS A CA 1
ATOM 927 C C . LYS A 1 121 ? -16.095 11.007 13.844 1.00 92.06 121 LYS A C 1
ATOM 929 O O . LYS A 1 121 ? -16.447 11.580 12.821 1.00 92.06 121 LYS A O 1
ATOM 934 N N . ARG A 1 122 ? -15.146 11.505 14.648 1.00 90.62 122 ARG A N 1
ATOM 935 C CA . ARG A 1 122 ? -14.409 12.754 14.383 1.00 90.62 122 ARG A CA 1
ATOM 936 C C . ARG A 1 122 ? -13.282 12.578 13.369 1.00 90.62 122 ARG A C 1
ATOM 938 O O . ARG A 1 122 ? -12.955 13.550 12.699 1.00 90.62 122 ARG A O 1
ATOM 945 N N . PHE A 1 123 ? -12.709 11.381 13.260 1.00 92.88 123 PHE A N 1
ATOM 946 C CA . PHE A 1 123 ? -11.629 11.076 12.316 1.00 92.88 123 PHE A CA 1
ATOM 947 C C . PHE A 1 123 ? -12.062 10.151 11.169 1.00 92.88 123 PHE A C 1
ATOM 949 O O . PHE A 1 123 ? -11.283 9.901 10.261 1.00 92.88 123 PHE A O 1
ATOM 956 N N . MET A 1 124 ? -13.320 9.706 11.149 1.00 93.81 124 MET A N 1
ATOM 957 C CA . MET A 1 124 ? -13.878 8.882 10.071 1.00 93.81 124 MET A CA 1
ATOM 958 C C . MET A 1 124 ? -13.685 9.505 8.679 1.00 93.81 124 MET A C 1
ATOM 960 O O . MET A 1 124 ? -13.307 8.812 7.745 1.00 93.81 124 MET A O 1
ATOM 964 N N . GLN A 1 125 ? -13.887 10.820 8.539 1.00 94.44 125 GLN A N 1
ATOM 965 C CA . GLN A 1 125 ? -13.697 11.495 7.252 1.00 94.44 125 GLN A CA 1
ATOM 966 C C . GLN A 1 125 ? -12.241 11.418 6.769 1.00 94.44 125 GLN A C 1
ATOM 968 O O . GLN A 1 125 ? -12.004 11.197 5.589 1.00 94.44 125 GLN A O 1
ATOM 973 N N . SER A 1 126 ? -11.263 11.559 7.670 1.00 95.62 126 SER A N 1
ATOM 974 C CA . SER A 1 126 ? -9.853 11.454 7.285 1.00 95.62 126 SER A CA 1
ATOM 975 C C . SER A 1 126 ? -9.409 10.009 7.050 1.00 95.62 126 SER A C 1
ATOM 977 O O . SER A 1 126 ? -8.443 9.803 6.324 1.00 95.62 126 SER A O 1
ATOM 979 N N . GLU A 1 127 ? -10.087 9.012 7.637 1.00 95.44 127 GLU A N 1
ATOM 980 C CA . GLU A 1 127 ? -9.895 7.597 7.273 1.00 95.44 127 GLU A CA 1
ATOM 981 C C . GLU A 1 127 ? -10.379 7.329 5.845 1.00 95.44 127 GLU A C 1
ATOM 983 O O . GLU A 1 127 ? -9.607 6.803 5.048 1.00 95.44 127 GLU A O 1
ATOM 988 N N . LEU A 1 128 ? -11.594 7.767 5.498 1.00 96.12 128 LEU A N 1
ATOM 989 C CA . LEU A 1 128 ? -12.145 7.603 4.147 1.00 96.12 128 LEU A CA 1
ATOM 990 C C . LEU A 1 128 ? -11.252 8.259 3.091 1.00 96.12 128 LEU A C 1
ATOM 992 O O . LEU A 1 128 ? -10.892 7.636 2.103 1.00 96.12 128 LEU A O 1
ATOM 996 N N . GLU A 1 129 ? -10.813 9.491 3.336 1.00 96.62 129 GLU A N 1
ATOM 997 C CA . GLU A 1 129 ? -9.924 10.206 2.417 1.00 96.62 129 GLU A CA 1
ATOM 998 C C . GLU A 1 129 ? -8.553 9.529 2.237 1.00 96.62 129 GLU A C 1
ATOM 1000 O O . GLU A 1 129 ? -7.927 9.647 1.178 1.00 96.62 129 GLU A O 1
ATOM 1005 N N . LEU A 1 130 ? -8.051 8.856 3.279 1.00 97.56 130 LEU A N 1
ATOM 1006 C CA . LEU A 1 130 ? -6.828 8.061 3.195 1.00 97.56 130 LEU A CA 1
ATOM 1007 C C . LEU A 1 130 ? -7.058 6.807 2.343 1.00 97.56 130 LEU A C 1
ATOM 1009 O O . LEU A 1 130 ? -6.224 6.511 1.491 1.00 97.56 130 LEU A O 1
ATOM 1013 N N . GLN A 1 131 ? -8.182 6.114 2.531 1.00 97.06 131 GLN A N 1
ATOM 1014 C CA . GLN A 1 131 ? -8.553 4.942 1.733 1.00 97.06 131 GLN A CA 1
ATOM 1015 C C . GLN A 1 131 ? -8.749 5.293 0.258 1.00 97.06 131 GLN A C 1
ATOM 1017 O O . GLN A 1 131 ? -8.120 4.672 -0.590 1.00 97.06 131 GLN A O 1
ATOM 1022 N N . GLU A 1 132 ? -9.491 6.359 -0.048 1.00 96.62 132 GLU A N 1
ATOM 1023 C CA . GLU A 1 132 ? -9.660 6.862 -1.419 1.00 96.62 132 GLU A CA 1
ATOM 1024 C C . GLU A 1 132 ? -8.307 7.147 -2.088 1.00 96.62 132 GLU A C 1
ATOM 1026 O O . GLU A 1 132 ? -8.105 6.862 -3.264 1.00 96.62 132 GLU A O 1
ATOM 1031 N N . THR A 1 133 ? -7.338 7.673 -1.332 1.00 96.75 133 THR A N 1
ATOM 1032 C CA . THR A 1 133 ? -5.989 7.923 -1.862 1.00 96.75 133 THR A CA 1
ATOM 1033 C C . THR A 1 133 ? -5.234 6.620 -2.147 1.00 96.75 133 THR A C 1
ATOM 1035 O O . THR A 1 133 ? -4.503 6.550 -3.134 1.00 96.75 133 THR A O 1
ATOM 1038 N N . LEU A 1 134 ? -5.396 5.588 -1.311 1.00 96.88 134 LEU A N 1
ATOM 1039 C CA . LEU A 1 134 ? -4.812 4.261 -1.546 1.00 96.88 134 LEU A CA 1
ATOM 1040 C C . LEU A 1 134 ? -5.422 3.595 -2.787 1.00 96.88 134 LEU A C 1
ATOM 1042 O O . LEU A 1 134 ? -4.688 3.018 -3.587 1.00 96.88 134 LEU A O 1
ATOM 1046 N N . GLU A 1 135 ? -6.733 3.733 -2.982 1.00 95.44 135 GLU A N 1
ATOM 1047 C CA . GLU A 1 135 ? -7.436 3.272 -4.182 1.00 95.44 135 GLU A CA 1
ATOM 1048 C C . GLU A 1 135 ? -6.969 4.035 -5.433 1.00 95.44 135 GLU A C 1
ATOM 1050 O O . GLU A 1 135 ? -6.616 3.421 -6.438 1.00 95.44 135 GLU A O 1
ATOM 1055 N N . GLU A 1 136 ? -6.855 5.368 -5.373 1.00 94.81 136 GLU A N 1
ATOM 1056 C CA . GLU A 1 136 ? -6.326 6.178 -6.483 1.00 94.81 136 GLU A CA 1
ATOM 1057 C C . GLU A 1 136 ? -4.902 5.764 -6.889 1.00 94.81 136 GLU A C 1
ATOM 1059 O O . GLU A 1 136 ? -4.541 5.843 -8.067 1.00 94.81 136 GLU A O 1
ATOM 1064 N N . MET A 1 137 ? -4.082 5.312 -5.935 1.00 94.94 137 MET A N 1
ATOM 1065 C CA . MET A 1 137 ? -2.721 4.844 -6.202 1.00 94.94 137 MET A CA 1
ATOM 1066 C C . MET A 1 137 ? -2.659 3.549 -7.015 1.00 94.94 137 MET A C 1
ATOM 1068 O O . MET A 1 137 ? -1.624 3.298 -7.635 1.00 94.94 137 MET A O 1
ATOM 1072 N N . GLN A 1 138 ? -3.740 2.767 -7.096 1.00 93.56 138 GLN A N 1
ATOM 1073 C CA . GLN A 1 138 ? -3.775 1.531 -7.889 1.00 93.56 138 GLN A CA 1
ATOM 1074 C C . GLN A 1 138 ? -3.564 1.795 -9.383 1.00 93.56 138 GLN A C 1
ATOM 1076 O O . GLN A 1 138 ? -3.044 0.943 -10.096 1.00 93.56 138 GLN A O 1
ATOM 1081 N N . VAL A 1 139 ? -3.839 3.016 -9.860 1.00 92.50 139 VAL A N 1
ATOM 1082 C CA . VAL A 1 139 ? -3.541 3.413 -11.245 1.00 92.50 139 VAL A CA 1
ATOM 1083 C C . VAL A 1 139 ? -2.053 3.259 -11.599 1.00 92.50 139 VAL A C 1
ATOM 1085 O O . VAL A 1 139 ? -1.704 3.090 -12.767 1.00 92.50 139 VAL A O 1
ATOM 1088 N N . LEU A 1 140 ? -1.159 3.296 -10.605 1.00 91.50 140 LEU A N 1
ATOM 1089 C CA . LEU A 1 140 ? 0.273 3.099 -10.814 1.00 91.50 140 LEU A CA 1
ATOM 1090 C C . LEU A 1 140 ? 0.610 1.655 -11.205 1.00 91.50 140 LEU A C 1
ATOM 1092 O O . LEU A 1 140 ? 1.558 1.459 -11.960 1.00 91.50 140 LEU A O 1
ATOM 1096 N N . ALA A 1 141 ? -0.171 0.669 -10.753 1.00 88.94 141 ALA A N 1
ATOM 1097 C CA . ALA A 1 141 ? 0.017 -0.737 -11.116 1.00 88.94 141 ALA A CA 1
ATOM 1098 C C . ALA A 1 141 ? -0.182 -0.973 -12.617 1.00 88.94 141 ALA A C 1
ATOM 1100 O O . ALA A 1 141 ? 0.588 -1.693 -13.245 1.00 88.94 141 ALA A O 1
ATOM 1101 N N . ALA A 1 142 ? -1.145 -0.269 -13.216 1.00 88.75 142 ALA A N 1
ATOM 1102 C CA . ALA A 1 142 ? -1.416 -0.328 -14.649 1.00 88.75 142 ALA A CA 1
ATOM 1103 C C . ALA A 1 142 ? -0.342 0.354 -15.525 1.00 88.75 142 ALA A C 1
ATOM 1105 O O . ALA A 1 142 ? -0.449 0.308 -16.746 1.00 88.75 142 ALA A O 1
ATOM 1106 N N . ASN A 1 143 ? 0.663 1.014 -14.930 1.00 89.88 143 ASN A N 1
ATO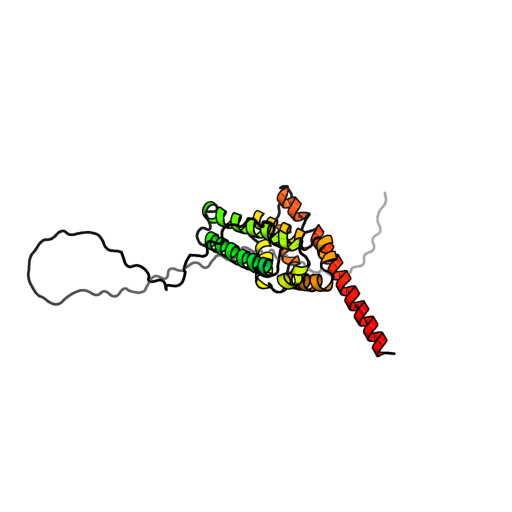M 1107 C CA . ASN A 1 143 ? 1.711 1.756 -15.644 1.00 89.88 143 ASN A CA 1
ATOM 1108 C C . ASN A 1 143 ? 3.105 1.334 -15.136 1.00 89.88 143 ASN A C 1
ATOM 1110 O O . ASN A 1 143 ? 3.795 2.098 -14.445 1.00 89.88 143 ASN A O 1
ATOM 1114 N N . PRO A 1 144 ? 3.536 0.098 -15.447 1.00 86.56 144 PRO A N 1
ATOM 1115 C CA . PRO A 1 144 ? 4.750 -0.498 -14.898 1.00 86.56 144 PRO A CA 1
ATOM 1116 C C . PRO A 1 144 ? 6.042 0.249 -15.270 1.00 86.56 144 PRO A C 1
ATOM 1118 O O . PRO A 1 144 ? 7.058 0.117 -14.578 1.00 86.56 144 PRO A O 1
ATOM 1121 N N . GLU A 1 145 ? 6.050 1.088 -16.317 1.00 87.81 145 GLU A N 1
ATOM 1122 C CA . GLU A 1 145 ? 7.200 1.949 -16.608 1.00 87.81 145 GLU A CA 1
ATOM 1123 C C . GLU A 1 145 ? 7.531 2.949 -15.492 1.00 87.81 145 GLU A C 1
ATOM 1125 O O . GLU A 1 145 ? 8.668 3.421 -15.436 1.00 87.81 145 GLU A O 1
ATOM 1130 N N . LEU A 1 146 ? 6.580 3.229 -14.597 1.00 91.12 146 LEU A N 1
ATOM 1131 C CA . LEU A 1 146 ? 6.720 4.183 -13.499 1.00 91.12 146 LEU A CA 1
ATOM 1132 C C . LEU A 1 146 ? 7.321 3.569 -12.226 1.00 91.12 146 LEU A C 1
ATOM 1134 O O . LEU A 1 146 ? 7.646 4.300 -11.290 1.00 91.12 146 LEU A O 1
ATOM 1138 N N . TYR A 1 147 ? 7.518 2.249 -12.178 1.00 90.88 147 TYR A N 1
ATOM 1139 C CA . TYR A 1 147 ? 8.027 1.553 -10.989 1.00 90.88 147 TYR A CA 1
ATOM 1140 C C . TYR A 1 147 ? 9.404 2.045 -10.515 1.00 90.88 147 TYR A C 1
ATOM 1142 O O . TYR A 1 147 ? 9.581 2.168 -9.305 1.00 90.88 147 TYR A O 1
ATOM 1150 N N . PRO A 1 148 ? 10.366 2.400 -11.393 1.00 91.69 148 PRO A N 1
ATOM 1151 C CA . PRO A 1 148 ? 11.627 3.000 -10.956 1.00 91.69 148 PRO A CA 1
ATOM 1152 C C . PRO A 1 148 ? 11.425 4.319 -10.202 1.00 91.69 148 PRO A C 1
ATOM 1154 O O . PRO A 1 148 ? 12.026 4.535 -9.155 1.00 91.69 148 PRO A O 1
ATOM 1157 N N . ILE A 1 149 ? 10.518 5.172 -10.686 1.00 93.12 149 ILE A N 1
ATOM 1158 C CA . ILE A 1 149 ? 10.189 6.453 -10.047 1.00 93.12 149 ILE A CA 1
ATOM 1159 C C . ILE A 1 149 ? 9.512 6.198 -8.700 1.00 93.12 149 ILE A C 1
ATOM 1161 O O . ILE A 1 149 ? 9.821 6.871 -7.717 1.00 93.12 149 ILE A O 1
ATOM 1165 N N . LEU A 1 150 ? 8.599 5.223 -8.640 1.00 92.06 150 LEU A N 1
ATOM 1166 C CA . LEU A 1 150 ? 7.954 4.822 -7.394 1.00 92.06 150 LEU A CA 1
ATOM 1167 C C . LEU A 1 150 ? 8.985 4.288 -6.389 1.00 92.06 150 LEU A C 1
ATOM 1169 O O . LEU A 1 150 ? 8.940 4.672 -5.224 1.00 92.06 150 LEU A O 1
ATOM 1173 N N . ALA A 1 151 ? 9.954 3.485 -6.835 1.00 91.75 151 ALA A N 1
ATOM 1174 C CA . ALA A 1 151 ? 11.032 2.955 -6.002 1.00 91.75 151 ALA A CA 1
ATOM 1175 C C . ALA A 1 151 ? 11.925 4.060 -5.403 1.00 91.75 151 ALA A C 1
ATOM 1177 O O . ALA A 1 151 ? 12.421 3.915 -4.287 1.00 91.75 151 ALA A O 1
ATOM 1178 N N . GLU A 1 152 ? 12.088 5.200 -6.083 1.00 93.81 152 GLU A N 1
ATOM 1179 C CA . GLU A 1 152 ? 12.777 6.369 -5.515 1.00 93.81 152 GLU A CA 1
ATOM 1180 C C . GLU A 1 152 ? 12.017 6.989 -4.325 1.00 93.81 152 GLU A C 1
ATOM 1182 O O . GLU A 1 152 ? 12.624 7.636 -3.466 1.00 93.81 152 GLU A O 1
ATOM 1187 N N . GLN A 1 153 ? 10.701 6.771 -4.222 1.00 93.56 153 GLN A N 1
ATOM 1188 C CA . GLN A 1 153 ? 9.843 7.297 -3.154 1.00 93.56 153 GLN A CA 1
ATOM 1189 C C . GLN A 1 153 ? 9.899 6.420 -1.891 1.00 93.56 153 GLN A C 1
ATOM 1191 O O . GLN A 1 153 ? 8.888 5.927 -1.389 1.00 93.56 153 GLN A O 1
ATOM 1196 N N . THR A 1 154 ? 11.098 6.247 -1.333 1.00 93.00 154 THR A N 1
ATOM 1197 C CA . THR A 1 154 ? 11.349 5.338 -0.198 1.00 93.00 154 THR A CA 1
ATOM 1198 C C . THR A 1 154 ? 10.528 5.677 1.049 1.00 93.00 154 THR A C 1
ATOM 1200 O O . THR A 1 154 ? 10.024 4.779 1.727 1.00 93.00 154 THR A O 1
ATOM 1203 N N . ARG A 1 155 ? 10.350 6.968 1.353 1.00 93.56 155 ARG A N 1
ATOM 1204 C CA . ARG A 1 155 ? 9.583 7.431 2.518 1.00 93.56 155 ARG A CA 1
ATOM 1205 C C . ARG A 1 155 ? 8.079 7.136 2.369 1.00 93.56 155 ARG A C 1
ATOM 1207 O O . ARG A 1 155 ? 7.549 6.485 3.269 1.00 93.56 155 ARG A O 1
ATOM 1214 N N . PRO A 1 156 ? 7.405 7.516 1.267 1.00 94.12 156 PRO A N 1
ATOM 1215 C CA . PRO A 1 156 ? 6.028 7.097 1.000 1.00 94.12 156 PRO A CA 1
ATOM 1216 C C . PRO A 1 156 ? 5.828 5.578 1.015 1.00 94.12 156 PRO A C 1
ATOM 1218 O O . PRO A 1 156 ? 4.852 5.111 1.593 1.00 94.12 156 PRO A O 1
ATOM 1221 N N . ILE A 1 157 ? 6.766 4.795 0.465 1.00 94.19 157 ILE A N 1
ATOM 1222 C CA . ILE A 1 157 ? 6.697 3.325 0.533 1.00 94.19 157 ILE A CA 1
ATOM 1223 C C . ILE A 1 157 ? 6.782 2.840 1.986 1.00 94.19 157 ILE A C 1
ATOM 1225 O O . ILE A 1 157 ? 5.986 2.011 2.411 1.00 94.19 157 ILE A O 1
ATOM 1229 N N . SER A 1 158 ? 7.701 3.387 2.781 1.00 94.38 158 SER A N 1
ATOM 1230 C CA . SER A 1 158 ? 7.827 3.028 4.201 1.00 94.38 158 SER A CA 1
ATOM 1231 C C . SER A 1 158 ? 6.558 3.365 4.989 1.00 94.38 158 SER A C 1
ATOM 1233 O O . SER A 1 158 ? 6.127 2.587 5.837 1.00 94.38 158 SER A O 1
ATOM 1235 N N . LEU A 1 159 ? 5.937 4.509 4.686 1.00 95.69 159 LEU A N 1
ATOM 1236 C CA . LEU A 1 159 ? 4.651 4.905 5.254 1.00 95.69 159 LEU A CA 1
ATOM 1237 C C . LEU A 1 159 ? 3.543 3.920 4.863 1.00 95.69 159 LEU A C 1
ATOM 1239 O O . LEU A 1 159 ? 2.814 3.468 5.741 1.00 95.69 159 LEU A O 1
ATOM 1243 N N . LEU A 1 160 ? 3.454 3.552 3.581 1.00 96.12 160 LEU A N 1
ATOM 1244 C CA . LEU A 1 160 ? 2.491 2.573 3.078 1.00 96.12 160 LEU A CA 1
ATOM 1245 C C . LEU A 1 160 ? 2.610 1.238 3.826 1.00 96.12 160 LEU A C 1
ATOM 1247 O O . LEU A 1 160 ? 1.615 0.710 4.310 1.00 96.12 160 LEU A O 1
ATOM 1251 N N . LEU A 1 161 ? 3.832 0.726 3.997 1.00 95.00 161 LEU A N 1
ATOM 1252 C CA . LEU A 1 161 ? 4.070 -0.512 4.746 1.00 95.00 161 LEU A CA 1
ATOM 1253 C C . LEU A 1 161 ? 3.728 -0.373 6.235 1.00 95.00 161 LEU A C 1
ATOM 1255 O O . LEU A 1 161 ? 3.266 -1.334 6.846 1.00 95.00 161 LEU A O 1
ATOM 1259 N N . GLY A 1 162 ? 3.908 0.814 6.818 1.00 95.25 162 GLY A N 1
ATOM 1260 C CA . GLY A 1 162 ? 3.476 1.113 8.184 1.00 95.25 162 GLY A CA 1
ATOM 1261 C C . GLY A 1 162 ? 1.954 1.079 8.360 1.00 95.25 162 GLY A C 1
ATOM 1262 O O . GLY A 1 162 ? 1.471 0.664 9.414 1.00 95.25 162 GLY A O 1
ATOM 1263 N N . LEU A 1 163 ? 1.189 1.442 7.324 1.00 96.50 163 LEU A N 1
ATOM 1264 C CA . LEU A 1 163 ? -0.278 1.401 7.344 1.00 96.50 163 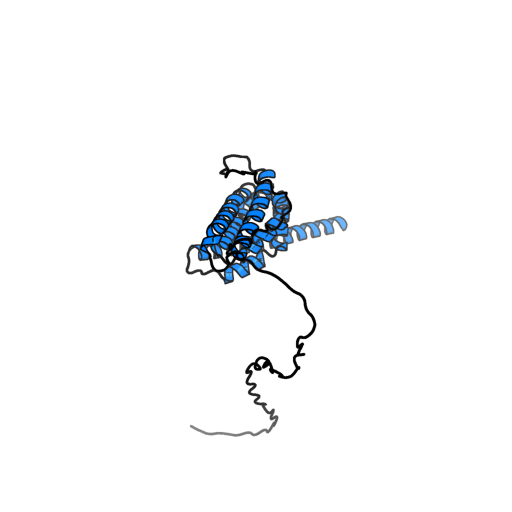LEU A CA 1
ATOM 1265 C C . LEU A 1 163 ? -0.847 -0.030 7.392 1.00 96.50 163 LEU A C 1
ATOM 1267 O O . LEU A 1 163 ? -1.990 -0.206 7.806 1.00 96.50 163 LEU A O 1
ATOM 1271 N N . LEU A 1 164 ? -0.061 -1.072 7.088 1.00 95.06 164 LEU A N 1
ATOM 1272 C CA . LEU A 1 164 ? -0.482 -2.467 7.311 1.00 95.06 164 LEU A CA 1
ATOM 1273 C C . LEU A 1 164 ? -0.772 -2.759 8.794 1.00 95.06 164 LEU A C 1
ATOM 1275 O O . LEU A 1 164 ? -1.627 -3.581 9.112 1.00 95.06 164 LEU A O 1
ATOM 1279 N N . ALA A 1 165 ? -0.105 -2.065 9.718 1.00 94.19 165 ALA A N 1
ATOM 1280 C CA . ALA A 1 165 ? -0.331 -2.210 11.156 1.00 94.19 165 ALA A CA 1
ATOM 1281 C C . ALA A 1 165 ? -1.430 -1.272 11.700 1.00 94.19 165 ALA A C 1
ATOM 1283 O O . ALA A 1 165 ? -1.591 -1.149 12.914 1.00 94.19 165 ALA A O 1
ATOM 1284 N N . HIS A 1 166 ? -2.176 -0.586 10.829 1.00 95.31 166 HIS A N 1
ATOM 1285 C CA . HIS A 1 166 ? -3.139 0.437 11.227 1.00 95.31 166 HIS A CA 1
ATOM 1286 C C . HIS A 1 166 ? -4.339 -0.141 11.992 1.00 95.31 166 HIS A C 1
ATOM 1288 O O . HIS A 1 166 ? -4.909 -1.142 11.577 1.00 95.31 166 HIS A O 1
ATOM 1294 N N . GLU A 1 167 ? -4.776 0.498 13.081 1.00 92.25 167 GLU A N 1
ATOM 1295 C CA . GLU A 1 167 ? -5.823 -0.022 13.983 1.00 92.25 167 GLU A CA 1
ATOM 1296 C C . GLU A 1 167 ? -7.155 -0.322 13.277 1.00 92.25 167 GLU A C 1
ATOM 1298 O O . GLU A 1 167 ? -7.786 -1.335 13.572 1.00 92.25 167 GLU A O 1
ATOM 1303 N N . ASN A 1 168 ? -7.554 0.517 12.315 1.00 93.88 168 ASN A N 1
ATOM 1304 C CA . ASN A 1 168 ? -8.672 0.220 11.420 1.00 93.88 168 ASN A CA 1
ATOM 1305 C C . ASN A 1 168 ? -8.213 -0.767 10.329 1.00 93.88 168 ASN A C 1
ATOM 1307 O O . ASN A 1 168 ? -7.329 -0.432 9.536 1.00 93.88 168 ASN A O 1
ATOM 1311 N N . THR A 1 169 ? -8.814 -1.960 10.311 1.00 94.31 169 THR A N 1
ATOM 1312 C CA . THR A 1 169 ? -8.542 -3.035 9.346 1.00 94.31 169 THR A CA 1
ATOM 1313 C C . THR A 1 169 ? -8.900 -2.647 7.921 1.00 94.31 169 THR A C 1
ATOM 1315 O O . THR A 1 169 ? -8.228 -3.089 7.001 1.00 94.31 169 THR A O 1
ATOM 1318 N N . ASP A 1 170 ? -9.882 -1.771 7.711 1.00 94.44 170 ASP A N 1
ATOM 1319 C CA . ASP A 1 170 ? -10.281 -1.368 6.361 1.00 94.44 170 ASP A CA 1
ATOM 1320 C C . ASP A 1 170 ? -9.139 -0.621 5.646 1.00 94.44 170 ASP A C 1
ATOM 1322 O O . ASP A 1 170 ? -8.936 -0.770 4.440 1.00 94.44 170 ASP A O 1
ATOM 1326 N N . ILE A 1 171 ? -8.328 0.135 6.398 1.00 96.00 171 ILE A N 1
ATOM 1327 C CA . ILE A 1 171 ? -7.125 0.790 5.867 1.00 96.00 171 ILE A CA 1
ATOM 1328 C C . ILE A 1 171 ? -6.045 -0.246 5.544 1.00 96.00 171 ILE A C 1
ATOM 1330 O O . ILE A 1 171 ? -5.440 -0.164 4.477 1.00 96.00 171 ILE A O 1
ATOM 1334 N N . SER A 1 172 ? -5.801 -1.233 6.415 1.00 95.94 172 SER A N 1
ATOM 1335 C CA . SER A 1 172 ? -4.784 -2.253 6.124 1.00 95.94 172 SER A CA 1
ATOM 1336 C C . SER A 1 172 ? -5.186 -3.159 4.956 1.00 95.94 172 SER A C 1
ATOM 1338 O O . SER A 1 172 ? -4.317 -3.537 4.173 1.00 95.94 172 SER A O 1
ATOM 1340 N N . LEU A 1 173 ? -6.481 -3.438 4.778 1.00 95.19 173 LEU A N 1
ATOM 1341 C CA . LEU A 1 173 ? -7.018 -4.119 3.597 1.00 95.19 173 LEU A CA 1
ATOM 1342 C C . LEU A 1 173 ? -6.825 -3.287 2.324 1.00 95.19 173 LEU A C 1
ATOM 1344 O O . LEU A 1 173 ? -6.331 -3.816 1.337 1.00 95.19 173 LEU A O 1
ATOM 1348 N N . SER A 1 174 ? -7.088 -1.977 2.370 1.00 96.56 174 SER A N 1
ATOM 1349 C CA . SER A 1 174 ? -6.845 -1.081 1.223 1.00 96.56 174 SER A CA 1
ATOM 1350 C C . SER A 1 174 ? -5.366 -1.077 0.797 1.00 96.56 174 SER A C 1
ATOM 1352 O O . SER A 1 174 ? -5.043 -1.006 -0.388 1.00 96.56 174 SER A O 1
ATOM 1354 N N . VAL A 1 175 ? -4.442 -1.184 1.762 1.00 96.25 175 VAL A N 1
ATOM 1355 C CA . VAL A 1 175 ? -3.004 -1.329 1.479 1.00 96.25 175 VAL A CA 1
ATOM 1356 C C . VAL A 1 175 ? -2.684 -2.692 0.865 1.00 96.25 175 VAL A C 1
ATOM 1358 O O . VAL A 1 175 ? -1.873 -2.745 -0.058 1.00 96.25 175 VAL A O 1
ATOM 1361 N N . ILE A 1 176 ? -3.292 -3.781 1.354 1.00 94.75 176 ILE A N 1
ATOM 1362 C CA . ILE A 1 176 ? -3.145 -5.113 0.745 1.00 94.75 176 ILE A CA 1
ATOM 1363 C C . ILE A 1 176 ? -3.612 -5.076 -0.707 1.00 94.75 176 ILE A C 1
ATOM 1365 O O . ILE A 1 176 ? -2.880 -5.543 -1.568 1.00 94.75 176 ILE A O 1
ATOM 1369 N N . ASP A 1 177 ? -4.767 -4.476 -0.985 1.00 94.62 177 ASP A N 1
ATOM 1370 C CA . ASP A 1 177 ? -5.301 -4.368 -2.342 1.00 94.62 177 ASP A CA 1
ATOM 1371 C C . ASP A 1 177 ? -4.359 -3.580 -3.253 1.00 94.62 177 ASP A C 1
ATOM 1373 O O . ASP A 1 177 ? -4.032 -4.024 -4.349 1.00 94.62 177 ASP A O 1
ATOM 1377 N N . LEU A 1 178 ? -3.824 -2.451 -2.781 1.00 95.00 178 LEU A N 1
ATOM 1378 C CA . LEU A 1 178 ? -2.821 -1.708 -3.542 1.00 95.00 178 LEU A CA 1
ATOM 1379 C C . LEU A 1 178 ? -1.552 -2.540 -3.803 1.00 95.00 178 LEU A C 1
ATOM 1381 O O . LEU A 1 178 ? -1.015 -2.516 -4.910 1.00 95.00 178 LEU A O 1
ATOM 1385 N N . LEU A 1 179 ? -1.054 -3.269 -2.801 1.00 93.38 179 LEU A N 1
ATOM 1386 C CA . LEU A 1 179 ? 0.110 -4.144 -2.965 1.00 93.38 179 LEU A CA 1
ATOM 1387 C C . LEU A 1 179 ? -0.182 -5.313 -3.912 1.00 93.38 179 LEU A C 1
ATOM 1389 O O . LEU A 1 179 ? 0.706 -5.679 -4.676 1.00 93.38 179 LEU A O 1
ATOM 1393 N N . HIS A 1 180 ? -1.395 -5.866 -3.881 1.00 91.62 180 HIS A N 1
ATOM 1394 C CA . HIS A 1 180 ? -1.851 -6.925 -4.776 1.00 91.62 180 HIS A CA 1
ATOM 1395 C C . HIS A 1 180 ? -1.752 -6.479 -6.234 1.00 91.62 180 HIS A C 1
ATOM 1397 O O . HIS A 1 180 ? -1.086 -7.134 -7.032 1.00 91.62 180 HIS A O 1
ATOM 1403 N N . GLU A 1 181 ? -2.331 -5.318 -6.547 1.00 91.75 181 GLU A N 1
ATOM 1404 C CA . GLU A 1 181 ? -2.302 -4.736 -7.891 1.00 91.75 181 GLU A CA 1
ATOM 1405 C C . GLU A 1 181 ? -0.859 -4.428 -8.331 1.00 91.75 181 GLU A C 1
ATOM 1407 O O . GLU A 1 181 ? -0.425 -4.812 -9.417 1.00 91.75 181 GLU A O 1
ATOM 1412 N N . LEU A 1 182 ? -0.057 -3.796 -7.463 1.00 90.25 182 LEU A N 1
ATOM 1413 C CA . LEU A 1 182 ? 1.336 -3.449 -7.780 1.00 90.25 182 LEU A CA 1
ATOM 1414 C C . LEU A 1 182 ? 2.232 -4.678 -8.001 1.00 90.25 182 LEU A C 1
ATOM 1416 O O . LEU A 1 182 ? 3.230 -4.599 -8.726 1.00 90.25 182 LEU A O 1
ATOM 1420 N N . LEU A 1 183 ? 1.915 -5.798 -7.356 1.00 88.38 183 LEU A N 1
ATOM 1421 C CA . LEU A 1 183 ? 2.686 -7.037 -7.420 1.00 88.38 183 LEU A CA 1
ATOM 1422 C C . LEU A 1 183 ? 2.050 -8.087 -8.336 1.00 88.38 183 LEU A C 1
ATOM 1424 O O . LEU A 1 183 ? 2.509 -9.231 -8.348 1.00 88.38 183 LEU A O 1
ATOM 1428 N N . GLU A 1 184 ? 1.044 -7.720 -9.133 1.00 86.94 184 GLU A N 1
ATOM 1429 C CA . GLU A 1 184 ? 0.411 -8.647 -10.064 1.00 86.94 184 GLU A CA 1
ATOM 1430 C C . GLU A 1 184 ? 1.422 -9.151 -11.112 1.00 86.94 184 GLU A C 1
ATOM 1432 O O . GLU A 1 184 ? 2.202 -8.396 -11.700 1.00 86.94 184 GLU A O 1
ATOM 1437 N N . SER A 1 185 ? 1.423 -10.463 -11.364 1.00 79.50 185 SER A N 1
ATOM 1438 C CA . SER A 1 185 ? 2.412 -11.116 -12.238 1.00 79.50 185 SER A CA 1
ATOM 1439 C C . SER A 1 185 ? 2.483 -10.541 -13.664 1.00 79.50 185 SER A C 1
ATOM 1441 O O . SER A 1 185 ? 3.573 -10.463 -14.234 1.00 79.50 185 SER A O 1
ATOM 1443 N N . SER A 1 186 ? 1.347 -10.111 -14.215 1.00 80.75 186 SER A N 1
ATOM 1444 C CA . SER A 1 186 ? 1.194 -9.387 -15.487 1.00 80.75 186 SER A CA 1
ATOM 1445 C C . SER A 1 186 ? 2.003 -8.089 -15.487 1.00 80.75 186 SER A C 1
ATOM 1447 O O . SER A 1 186 ? 2.881 -7.912 -16.335 1.00 80.75 186 SER A O 1
ATOM 1449 N N . CYS A 1 187 ? 1.766 -7.231 -14.494 1.00 80.81 187 CYS A N 1
ATOM 1450 C CA . CYS A 1 187 ? 2.424 -5.935 -14.326 1.00 80.81 187 CYS A CA 1
ATOM 1451 C C . CYS A 1 187 ? 3.942 -6.096 -14.155 1.00 80.81 187 CYS A C 1
ATOM 1453 O O . CYS A 1 187 ? 4.738 -5.407 -14.800 1.00 80.81 187 CYS A O 1
ATOM 1455 N N . LEU A 1 188 ? 4.366 -7.067 -13.337 1.00 81.00 188 LEU A N 1
ATOM 1456 C CA . LEU A 1 188 ? 5.786 -7.348 -13.104 1.00 81.00 188 LEU A CA 1
ATOM 1457 C C . LEU A 1 188 ? 6.501 -7.852 -14.367 1.00 81.00 188 LEU A C 1
ATOM 1459 O O . LEU A 1 188 ? 7.656 -7.498 -14.621 1.00 81.00 188 LEU A O 1
ATOM 1463 N N . GLN A 1 189 ? 5.834 -8.677 -15.175 1.00 79.81 189 GLN A N 1
ATOM 1464 C CA . GLN A 1 189 ? 6.409 -9.176 -16.421 1.00 79.81 189 GLN A CA 1
ATOM 1465 C C . GLN A 1 189 ? 6.570 -8.057 -17.461 1.00 79.81 189 GLN A C 1
ATOM 1467 O O . GLN A 1 189 ? 7.572 -8.037 -18.180 1.00 79.81 189 GLN A O 1
ATOM 1472 N N . GLU A 1 190 ? 5.623 -7.120 -17.520 1.00 79.31 190 GLU A N 1
ATOM 1473 C CA . GLU A 1 190 ? 5.640 -5.986 -18.448 1.00 79.31 190 GLU A CA 1
ATOM 1474 C C . GLU A 1 190 ? 6.702 -4.932 -18.094 1.00 79.31 190 GLU A C 1
ATOM 1476 O O . GLU A 1 190 ? 7.397 -4.436 -18.983 1.00 79.31 190 GLU A O 1
ATOM 1481 N N . ALA A 1 191 ? 6.913 -4.641 -16.804 1.00 77.06 191 ALA A N 1
ATOM 1482 C CA . ALA A 1 191 ? 7.908 -3.651 -16.371 1.00 77.06 191 ALA A CA 1
ATOM 1483 C C . ALA A 1 191 ? 9.347 -4.025 -16.777 1.00 77.06 191 ALA A C 1
ATOM 1485 O O . ALA A 1 191 ? 10.195 -3.156 -17.018 1.00 77.06 191 ALA A O 1
ATOM 1486 N N . GLY A 1 192 ? 9.626 -5.327 -16.842 1.00 80.19 192 GLY A N 1
ATOM 1487 C CA . GLY A 1 192 ? 10.960 -5.879 -17.027 1.00 80.19 192 GLY A CA 1
ATOM 1488 C C . GLY A 1 192 ? 11.711 -6.042 -15.703 1.00 80.19 192 GLY A C 1
ATOM 1489 O O . GLY A 1 192 ? 11.639 -5.210 -14.797 1.00 80.19 192 GLY A O 1
ATOM 1490 N N . LEU A 1 193 ? 12.475 -7.134 -15.610 1.00 78.62 193 LEU A N 1
ATOM 1491 C CA . LEU A 1 193 ? 13.066 -7.614 -14.357 1.00 78.62 193 LEU A CA 1
ATOM 1492 C C . LEU A 1 193 ? 13.910 -6.561 -13.622 1.00 78.62 193 LEU A C 1
ATOM 1494 O O . LEU A 1 193 ? 13.861 -6.496 -12.402 1.00 78.62 193 LEU A O 1
ATOM 1498 N N . ASP A 1 194 ? 14.672 -5.738 -14.342 1.00 79.88 194 ASP A N 1
ATOM 1499 C CA . ASP A 1 194 ? 15.589 -4.781 -13.712 1.00 79.88 194 ASP A CA 1
ATOM 1500 C C . ASP A 1 194 ? 14.834 -3.665 -12.967 1.00 79.88 194 ASP A C 1
ATOM 1502 O O . ASP A 1 194 ? 15.222 -3.293 -11.860 1.00 79.88 194 ASP A O 1
ATOM 1506 N N . LYS A 1 195 ? 13.712 -3.186 -13.528 1.00 83.19 195 LYS A N 1
ATOM 1507 C CA . LYS A 1 195 ? 12.849 -2.176 -12.888 1.00 83.19 195 LYS A CA 1
ATOM 1508 C C . LYS A 1 195 ? 12.106 -2.762 -11.691 1.00 83.19 195 LYS A C 1
ATOM 1510 O O . LYS A 1 195 ? 12.052 -2.143 -10.631 1.00 83.19 195 LYS A O 1
ATOM 1515 N N . VAL A 1 196 ? 11.573 -3.975 -11.857 1.00 82.62 196 VAL A N 1
ATOM 1516 C CA . VAL A 1 196 ? 10.896 -4.706 -10.778 1.00 82.62 196 VAL A CA 1
ATOM 1517 C C . VAL A 1 196 ? 11.843 -4.952 -9.615 1.00 82.62 196 VAL A C 1
ATOM 1519 O O . VAL A 1 196 ? 11.464 -4.721 -8.474 1.00 82.62 196 VAL A O 1
ATOM 1522 N N . ASN A 1 197 ? 13.081 -5.370 -9.884 1.00 84.31 197 ASN A N 1
ATOM 1523 C CA . ASN A 1 197 ? 14.059 -5.650 -8.837 1.00 84.31 197 ASN A CA 1
ATOM 1524 C C . ASN A 1 197 ? 14.301 -4.431 -7.947 1.00 84.31 197 ASN A C 1
ATOM 1526 O O . ASN A 1 197 ? 14.273 -4.572 -6.730 1.00 84.31 197 ASN A O 1
ATOM 1530 N N . GLN A 1 198 ? 14.467 -3.241 -8.531 1.00 87.31 198 GLN A N 1
ATOM 1531 C CA . GLN A 1 198 ? 14.656 -2.016 -7.753 1.00 87.31 198 GLN A CA 1
ATOM 1532 C C . GLN A 1 198 ? 13.458 -1.736 -6.834 1.00 87.31 198 GLN A C 1
ATOM 1534 O O . GLN A 1 198 ? 13.633 -1.409 -5.663 1.00 87.31 198 GLN A O 1
ATOM 1539 N N . PHE A 1 199 ? 12.236 -1.896 -7.344 1.00 88.62 199 PHE A N 1
ATOM 1540 C CA . PHE A 1 199 ? 11.023 -1.703 -6.552 1.00 88.62 199 PHE A CA 1
ATOM 1541 C C . PHE A 1 199 ? 10.881 -2.750 -5.433 1.00 88.62 199 PHE A C 1
ATOM 1543 O O . PHE A 1 199 ? 10.648 -2.397 -4.275 1.00 88.62 199 PHE A O 1
ATOM 1550 N N . LEU A 1 200 ? 11.106 -4.030 -5.748 1.00 88.00 200 LEU A N 1
ATOM 1551 C CA . LEU A 1 200 ? 11.072 -5.124 -4.777 1.00 88.00 200 LEU A CA 1
ATOM 1552 C C . LEU A 1 200 ? 12.135 -4.961 -3.685 1.00 88.00 200 LEU A C 1
ATOM 1554 O O . LEU A 1 200 ? 11.852 -5.212 -2.516 1.00 88.00 200 LEU A O 1
ATOM 1558 N N . GLU A 1 201 ? 13.344 -4.513 -4.029 1.00 88.12 201 GLU A N 1
ATOM 1559 C CA . GLU A 1 201 ? 14.405 -4.242 -3.055 1.00 88.12 201 GLU A CA 1
ATOM 1560 C C . GLU A 1 201 ? 13.981 -3.190 -2.028 1.00 88.12 201 GLU A C 1
ATOM 1562 O O . GLU A 1 201 ? 14.236 -3.367 -0.834 1.00 88.12 201 GLU A O 1
ATOM 1567 N N . VAL A 1 202 ? 13.287 -2.131 -2.456 1.00 91.56 202 VAL A N 1
ATOM 1568 C CA . VAL A 1 202 ? 12.773 -1.096 -1.547 1.00 91.56 202 VAL A CA 1
ATOM 1569 C C . VAL A 1 202 ? 11.674 -1.660 -0.646 1.00 91.56 202 VAL A C 1
ATOM 1571 O O . VAL A 1 202 ? 11.711 -1.435 0.565 1.00 91.56 202 VAL A O 1
ATOM 1574 N N . LEU A 1 203 ? 10.748 -2.454 -1.192 1.00 91.00 203 LEU A N 1
ATOM 1575 C CA . LEU A 1 203 ? 9.694 -3.109 -0.409 1.00 91.00 203 LEU A CA 1
ATOM 1576 C C . LEU A 1 203 ? 10.261 -4.075 0.643 1.00 91.00 203 LEU A C 1
ATOM 1578 O O . LEU A 1 203 ? 9.860 -4.042 1.809 1.00 91.00 203 LEU A O 1
ATOM 1582 N N . PHE A 1 204 ? 11.227 -4.915 0.265 1.00 89.00 204 PHE A N 1
ATOM 1583 C CA . PHE A 1 204 ? 11.866 -5.845 1.198 1.00 89.00 204 PHE A CA 1
ATOM 1584 C C . PHE A 1 204 ? 12.711 -5.123 2.247 1.00 89.00 204 PHE A C 1
ATOM 1586 O O . PHE A 1 204 ? 12.671 -5.493 3.421 1.00 89.00 204 PHE A O 1
ATOM 1593 N N . SER A 1 205 ? 13.423 -4.063 1.855 1.00 89.00 205 SER A N 1
ATOM 1594 C CA . SER A 1 205 ? 14.161 -3.207 2.793 1.00 89.00 205 SER A CA 1
ATOM 1595 C C . SER A 1 205 ? 13.224 -2.526 3.795 1.00 89.00 205 SER A C 1
ATOM 1597 O O . SER A 1 205 ? 13.590 -2.345 4.955 1.00 89.00 205 SER A O 1
ATOM 1599 N N . GLY A 1 206 ? 11.995 -2.217 3.375 1.00 88.12 206 GLY A N 1
ATOM 1600 C CA . GLY A 1 206 ? 10.912 -1.711 4.219 1.00 88.12 206 GLY A CA 1
ATOM 1601 C C . GLY A 1 206 ? 10.197 -2.768 5.070 1.00 88.12 206 GLY A C 1
ATOM 1602 O O . GLY A 1 206 ? 9.178 -2.458 5.675 1.00 88.12 206 GLY A O 1
ATOM 1603 N N . GLN A 1 207 ? 10.716 -3.999 5.146 1.00 89.50 207 GLN A N 1
ATOM 1604 C CA . GLN A 1 207 ? 10.163 -5.099 5.948 1.00 89.50 207 GLN A CA 1
ATOM 1605 C C . GLN A 1 207 ? 8.772 -5.584 5.501 1.00 89.50 207 GLN A C 1
ATOM 1607 O O . GLN A 1 207 ? 8.029 -6.123 6.322 1.00 89.50 207 GLN A O 1
ATOM 1612 N N . LEU A 1 208 ? 8.437 -5.481 4.205 1.00 89.56 208 LEU A N 1
ATOM 1613 C CA . LEU A 1 208 ? 7.142 -5.910 3.649 1.00 89.56 208 LEU A CA 1
ATOM 1614 C C . LEU A 1 208 ? 6.666 -7.268 4.198 1.00 89.56 208 LEU A C 1
ATOM 1616 O O . LEU A 1 208 ? 5.558 -7.367 4.715 1.00 89.56 208 LEU A O 1
ATOM 1620 N N . ILE A 1 209 ? 7.514 -8.301 4.140 1.00 87.31 209 ILE A N 1
ATOM 1621 C CA . ILE A 1 209 ? 7.156 -9.660 4.584 1.00 87.31 209 ILE A CA 1
ATOM 1622 C C . ILE A 1 209 ? 6.742 -9.676 6.060 1.00 87.31 209 ILE A C 1
ATOM 1624 O O . ILE A 1 209 ? 5.744 -10.294 6.424 1.00 87.31 209 ILE A O 1
ATOM 1628 N N . GLN A 1 210 ? 7.504 -8.997 6.919 1.00 87.88 210 GLN A N 1
ATOM 1629 C CA . GLN A 1 210 ? 7.214 -8.955 8.347 1.00 87.88 210 GLN A CA 1
ATOM 1630 C C . GLN A 1 210 ? 5.886 -8.238 8.609 1.00 87.88 210 GLN A C 1
ATOM 1632 O O . GLN A 1 210 ? 5.072 -8.748 9.379 1.00 87.88 210 GLN A O 1
ATOM 1637 N N . SER A 1 211 ? 5.648 -7.105 7.945 1.00 91.50 211 SER A N 1
ATOM 1638 C CA . SER A 1 211 ? 4.403 -6.343 8.075 1.00 91.50 211 SER A CA 1
ATOM 1639 C C . SER A 1 211 ? 3.185 -7.139 7.599 1.00 91.50 211 SER A C 1
ATOM 1641 O O . SER A 1 211 ? 2.157 -7.131 8.272 1.00 91.50 211 SER A O 1
ATOM 1643 N N . LEU A 1 212 ? 3.303 -7.887 6.496 1.00 90.50 212 LEU A N 1
ATOM 1644 C CA . LEU A 1 212 ? 2.229 -8.754 5.995 1.00 90.50 212 LEU A CA 1
ATOM 1645 C C . LEU A 1 212 ? 1.905 -9.892 6.971 1.00 90.50 212 LEU A C 1
ATOM 1647 O O . LEU A 1 212 ? 0.739 -10.104 7.292 1.00 90.50 212 LEU A O 1
ATOM 1651 N N . ILE A 1 213 ? 2.919 -10.586 7.502 1.00 89.38 213 ILE A N 1
ATOM 1652 C CA . ILE A 1 213 ? 2.719 -11.663 8.490 1.00 89.38 213 ILE A CA 1
ATOM 1653 C C . ILE A 1 213 ? 2.042 -11.122 9.755 1.00 89.38 213 ILE A C 1
ATOM 1655 O O . ILE A 1 213 ? 1.115 -11.738 10.284 1.00 89.38 213 ILE A O 1
ATOM 1659 N N . GLN A 1 214 ? 2.490 -9.961 10.240 1.00 90.62 214 GLN A N 1
ATOM 1660 C CA . GLN A 1 214 ? 1.874 -9.307 11.393 1.00 90.62 214 GLN A CA 1
ATOM 1661 C C . GLN A 1 214 ? 0.420 -8.924 11.105 1.00 90.62 214 GLN A C 1
ATOM 1663 O O . GLN A 1 214 ? -0.441 -9.158 11.955 1.00 90.62 214 GLN A O 1
ATOM 1668 N N . ASN A 1 215 ? 0.124 -8.402 9.913 1.00 92.06 215 ASN A N 1
ATOM 1669 C CA . ASN A 1 215 ? -1.238 -8.043 9.541 1.00 92.06 215 ASN A CA 1
ATOM 1670 C C . ASN A 1 215 ? -2.152 -9.271 9.391 1.00 92.06 215 ASN A C 1
ATOM 1672 O O . ASN A 1 215 ? -3.252 -9.245 9.921 1.00 92.06 215 ASN A O 1
ATOM 1676 N N . ILE A 1 216 ? -1.704 -10.384 8.796 1.00 90.44 216 ILE A N 1
ATOM 1677 C CA . ILE A 1 216 ? -2.521 -11.616 8.728 1.00 90.44 216 ILE A CA 1
ATOM 1678 C C . ILE A 1 216 ? -2.951 -12.071 10.129 1.00 90.44 216 ILE A C 1
ATOM 1680 O O . ILE A 1 216 ? -4.097 -12.456 10.329 1.00 90.44 216 ILE A O 1
ATOM 1684 N N . SER A 1 217 ? -2.061 -11.984 11.125 1.00 90.06 217 SER A N 1
ATOM 1685 C CA . SER A 1 217 ? -2.337 -12.491 12.479 1.00 90.06 217 SER A CA 1
ATOM 1686 C C . SER A 1 217 ? -3.490 -11.797 13.220 1.00 90.06 217 SER A C 1
ATOM 1688 O O . SER A 1 217 ? -3.968 -12.321 14.226 1.00 90.06 217 SER A O 1
ATOM 1690 N N . ARG A 1 218 ? -3.919 -10.621 12.746 1.00 93.31 218 ARG A N 1
ATOM 1691 C CA . ARG A 1 218 ? -5.006 -9.819 13.331 1.00 93.31 218 ARG A CA 1
ATOM 1692 C C . ARG A 1 218 ? -6.288 -9.818 12.496 1.00 93.31 218 ARG A C 1
ATOM 1694 O O . ARG A 1 218 ? -7.271 -9.258 12.972 1.00 93.31 218 ARG A O 1
ATOM 1701 N N . LEU A 1 219 ? -6.263 -10.379 11.286 1.00 92.38 219 LEU A N 1
ATOM 1702 C CA . LEU A 1 219 ? -7.440 -10.477 10.425 1.00 92.38 219 LEU A CA 1
ATOM 1703 C C . LEU A 1 219 ? -8.334 -11.642 10.873 1.00 92.38 219 LEU A C 1
ATOM 1705 O O . LEU A 1 219 ? -7.861 -12.690 11.313 1.00 92.38 219 LEU A O 1
ATOM 1709 N N . ASP A 1 220 ? -9.639 -11.439 10.768 1.00 91.75 220 ASP A N 1
ATOM 1710 C CA . ASP A 1 220 ? -10.692 -12.378 11.124 1.00 91.75 220 ASP A CA 1
ATOM 1711 C C . ASP A 1 220 ? -11.284 -13.018 9.861 1.00 91.75 220 ASP A C 1
ATOM 1713 O O . ASP A 1 220 ? -12.144 -12.446 9.190 1.00 91.75 220 ASP A O 1
ATOM 1717 N N . GLU A 1 221 ? -10.867 -14.251 9.567 1.00 91.50 221 GLU A N 1
ATOM 1718 C CA . GLU A 1 221 ? -11.325 -15.028 8.404 1.00 91.50 221 GLU A CA 1
ATOM 1719 C C . GLU A 1 221 ? -12.838 -15.334 8.402 1.00 91.50 221 GLU A C 1
ATOM 1721 O O . GLU A 1 221 ? -13.375 -15.821 7.406 1.00 91.50 221 GLU A O 1
ATOM 1726 N N . THR A 1 222 ? -13.569 -15.064 9.491 1.00 93.88 222 THR A N 1
ATOM 1727 C CA . THR A 1 222 ? -15.036 -15.193 9.484 1.00 93.88 222 THR A CA 1
ATOM 1728 C C . THR A 1 222 ? -15.719 -14.062 8.717 1.00 93.88 222 THR A C 1
ATOM 1730 O O . THR A 1 222 ? -16.855 -14.222 8.256 1.00 93.88 222 THR A O 1
ATOM 1733 N N . LYS A 1 223 ? -15.032 -12.928 8.544 1.00 93.25 223 LYS A N 1
ATOM 1734 C CA . LYS A 1 223 ? -15.493 -11.808 7.730 1.00 93.25 223 LYS A CA 1
ATOM 1735 C C . LYS A 1 223 ? -14.957 -11.968 6.318 1.00 93.25 223 LYS A C 1
ATOM 1737 O O . LYS A 1 223 ? -13.764 -12.150 6.108 1.00 93.25 223 LYS A O 1
ATOM 1742 N N . LYS A 1 224 ? -15.852 -11.850 5.339 1.00 93.69 224 LYS A N 1
ATOM 1743 C CA . LYS A 1 224 ? -15.529 -12.079 3.928 1.00 93.69 224 LYS A CA 1
ATOM 1744 C C . LYS A 1 224 ? -14.382 -11.193 3.429 1.00 93.69 224 LYS A C 1
ATOM 1746 O O . LYS A 1 224 ? -13.499 -11.704 2.754 1.00 93.69 224 LYS A O 1
ATOM 1751 N N . ASP A 1 225 ? -14.403 -9.907 3.766 1.00 91.31 225 ASP A N 1
ATOM 1752 C CA . ASP A 1 225 ? -13.426 -8.940 3.250 1.00 91.31 225 ASP A CA 1
ATOM 1753 C C . ASP A 1 225 ? -12.040 -9.157 3.880 1.00 91.31 225 ASP A C 1
ATOM 1755 O O . ASP A 1 225 ? -11.023 -9.127 3.194 1.00 91.31 225 ASP A O 1
ATOM 1759 N N . GLU A 1 226 ? -11.992 -9.487 5.175 1.00 93.69 226 GLU A N 1
ATOM 1760 C CA . GLU A 1 226 ? -10.738 -9.827 5.858 1.00 93.69 226 GLU A CA 1
ATOM 1761 C C . GLU A 1 226 ? -10.184 -11.185 5.390 1.00 93.69 226 GLU A C 1
ATOM 1763 O O . GLU A 1 226 ? -8.978 -11.314 5.187 1.00 93.69 226 GLU A O 1
ATOM 1768 N N . ALA A 1 227 ? -11.047 -12.173 5.133 1.00 92.00 227 ALA A N 1
ATOM 1769 C CA . ALA A 1 227 ? -10.653 -13.448 4.530 1.00 92.00 227 ALA A CA 1
ATOM 1770 C C . ALA A 1 227 ? -10.083 -13.274 3.111 1.00 92.00 227 ALA A C 1
ATOM 1772 O O . ALA A 1 227 ? -9.104 -13.930 2.755 1.00 92.00 227 ALA A O 1
ATOM 1773 N N . ASP A 1 228 ? -10.667 -12.379 2.308 1.00 92.19 228 ASP A N 1
ATOM 1774 C CA . ASP A 1 228 ? -10.143 -12.026 0.985 1.00 92.19 228 ASP A CA 1
ATOM 1775 C C . ASP A 1 228 ? -8.757 -11.375 1.092 1.00 92.19 228 ASP A C 1
ATOM 1777 O O . ASP A 1 228 ? -7.837 -11.764 0.372 1.00 92.19 228 ASP A O 1
ATOM 1781 N N . GLY A 1 229 ? -8.564 -10.480 2.067 1.00 90.81 229 GLY A N 1
ATOM 1782 C CA . GLY A 1 229 ? -7.259 -9.885 2.371 1.00 90.81 229 GLY A CA 1
ATOM 1783 C C . GLY A 1 229 ? -6.185 -10.898 2.792 1.00 90.81 229 GLY A C 1
ATOM 1784 O O . GLY A 1 229 ? -5.015 -10.719 2.455 1.00 90.81 229 GLY A O 1
ATOM 1785 N N . VAL A 1 230 ? -6.565 -11.975 3.494 1.00 90.81 230 VAL A N 1
ATOM 1786 C CA . VAL A 1 230 ? -5.666 -13.101 3.826 1.00 90.81 230 VAL A CA 1
ATOM 1787 C C . VAL A 1 230 ? -5.347 -13.964 2.599 1.00 90.81 230 VAL A C 1
ATOM 1789 O O . VAL A 1 230 ? -4.269 -14.553 2.546 1.00 90.81 230 VAL A O 1
ATOM 1792 N N . HIS A 1 231 ? -6.261 -14.071 1.628 1.00 88.81 231 HIS A N 1
ATOM 1793 C CA . HIS A 1 231 ? -6.066 -14.860 0.405 1.00 88.81 231 HIS A CA 1
ATOM 1794 C C . HIS A 1 231 ? -5.206 -14.149 -0.658 1.00 88.81 231 HIS A C 1
ATOM 1796 O O . HIS A 1 231 ? -4.252 -14.746 -1.174 1.00 88.81 231 HIS A O 1
ATOM 1802 N N . LYS A 1 232 ? -5.477 -12.853 -0.905 1.00 89.69 232 LYS A N 1
ATOM 1803 C CA . LYS A 1 232 ? -4.441 -11.855 -1.272 1.00 89.69 232 LYS A CA 1
ATOM 1804 C C . LYS A 1 232 ? -3.356 -11.905 -0.190 1.00 89.69 232 LYS A C 1
ATOM 1806 O O . LYS A 1 232 ? -3.477 -12.697 0.705 1.00 89.69 232 LYS A O 1
ATOM 1811 N N . THR A 1 233 ? -2.287 -11.146 -0.102 1.00 87.38 233 THR A N 1
ATOM 1812 C CA . THR A 1 233 ? -1.203 -11.458 0.877 1.00 87.38 233 THR A CA 1
ATOM 1813 C C . THR A 1 233 ? -0.555 -12.864 0.748 1.00 87.38 233 THR A C 1
ATOM 1815 O O . THR A 1 233 ? 0.636 -12.921 0.465 1.00 87.38 233 THR A O 1
ATOM 1818 N N . LEU A 1 234 ? -1.236 -14.001 0.988 1.00 83.94 234 LEU A N 1
ATOM 1819 C CA . LEU A 1 234 ? -0.701 -15.362 0.824 1.00 83.94 234 LEU A CA 1
ATOM 1820 C C . LEU A 1 234 ? -0.358 -15.678 -0.639 1.00 83.94 234 LEU A C 1
ATOM 1822 O O . LEU A 1 234 ? 0.677 -16.298 -0.902 1.00 83.94 234 LEU A O 1
ATOM 1826 N N . GLY A 1 235 ? -1.192 -15.251 -1.592 1.00 81.88 235 GLY A N 1
ATOM 1827 C CA . GLY A 1 235 ? -0.891 -15.376 -3.022 1.00 81.88 235 GLY A CA 1
ATOM 1828 C C . GLY A 1 235 ? 0.408 -14.654 -3.403 1.00 81.88 235 GLY A C 1
ATOM 1829 O O . GLY A 1 235 ? 1.278 -15.206 -4.078 1.00 81.88 235 GLY A O 1
ATOM 1830 N N . GLU A 1 236 ? 0.576 -13.447 -2.886 1.00 74.62 236 GLU A N 1
ATOM 1831 C CA . GLU A 1 236 ? 1.665 -12.522 -3.162 1.00 74.62 236 GLU A CA 1
ATOM 1832 C C . GLU A 1 236 ? 2.921 -12.949 -2.425 1.00 74.62 236 GLU A C 1
ATOM 1834 O O . GLU A 1 236 ? 4.005 -12.880 -2.989 1.00 74.62 236 GLU A O 1
ATOM 1839 N N . PHE A 1 237 ? 2.794 -13.471 -1.205 1.00 74.06 237 PHE A N 1
ATOM 1840 C CA . PHE A 1 237 ? 3.897 -14.092 -0.485 1.00 74.06 237 PHE A CA 1
ATOM 1841 C C . PHE A 1 237 ? 4.506 -15.229 -1.305 1.00 74.06 237 PHE A C 1
ATOM 1843 O O . PHE A 1 237 ? 5.722 -15.270 -1.487 1.00 74.06 237 PHE A O 1
ATOM 1850 N N . ASN A 1 238 ? 3.666 -16.109 -1.860 1.00 67.38 238 ASN A N 1
ATOM 1851 C CA . ASN A 1 238 ? 4.141 -17.179 -2.729 1.00 67.38 238 ASN A CA 1
ATOM 1852 C C . ASN A 1 238 ? 4.840 -16.599 -3.966 1.00 67.38 238 ASN A C 1
ATOM 1854 O O . ASN A 1 238 ? 5.963 -16.992 -4.272 1.00 67.38 238 ASN A O 1
ATOM 1858 N N . LEU A 1 239 ? 4.227 -15.632 -4.653 1.00 70.94 239 LEU A N 1
ATOM 1859 C CA . LEU A 1 239 ? 4.823 -15.007 -5.836 1.00 70.94 239 LEU A CA 1
ATOM 1860 C C . LEU A 1 239 ? 6.176 -14.337 -5.533 1.00 70.94 239 LEU A C 1
ATOM 1862 O O . LEU A 1 239 ? 7.141 -14.525 -6.276 1.00 70.94 239 LEU A O 1
ATOM 1866 N N . LEU A 1 240 ? 6.268 -13.594 -4.431 1.00 70.81 240 LEU A N 1
ATOM 1867 C CA . LEU A 1 240 ? 7.476 -12.900 -3.989 1.00 70.81 240 LEU A CA 1
ATOM 1868 C C . LEU A 1 240 ? 8.594 -13.874 -3.610 1.00 70.81 240 LEU A C 1
ATOM 1870 O O . LEU A 1 240 ? 9.753 -13.624 -3.947 1.00 70.81 240 LEU A O 1
ATOM 1874 N N . ASP A 1 241 ? 8.266 -14.988 -2.955 1.00 69.56 241 ASP A N 1
ATOM 1875 C CA . ASP A 1 241 ? 9.243 -16.028 -2.626 1.00 69.56 241 ASP A CA 1
ATOM 1876 C C . ASP A 1 241 ? 9.821 -16.661 -3.904 1.00 69.56 241 ASP A C 1
ATOM 1878 O O . ASP A 1 241 ? 11.041 -16.758 -4.073 1.00 69.56 241 ASP A O 1
ATOM 1882 N N . TRP A 1 242 ? 8.959 -16.971 -4.879 1.00 70.00 242 TRP A N 1
ATOM 1883 C CA . TRP A 1 242 ? 9.382 -17.446 -6.200 1.00 70.00 242 TRP A CA 1
ATOM 1884 C C . TRP A 1 242 ? 10.269 -16.431 -6.935 1.00 70.00 242 TRP A C 1
ATOM 1886 O O . TRP A 1 242 ? 11.319 -16.800 -7.473 1.00 70.00 242 TRP A O 1
ATOM 1896 N N . LEU A 1 243 ? 9.895 -15.151 -6.941 1.00 68.44 243 LEU A N 1
ATOM 1897 C CA . LEU A 1 243 ? 10.676 -14.091 -7.584 1.00 68.44 243 LEU A CA 1
ATOM 1898 C C . LEU A 1 243 ? 12.047 -13.915 -6.927 1.00 68.44 243 LEU A C 1
ATOM 1900 O O . LEU A 1 243 ? 13.054 -13.815 -7.630 1.00 68.44 243 LEU A O 1
ATOM 1904 N N . LEU A 1 244 ? 12.126 -13.963 -5.595 1.00 69.50 244 LEU A N 1
ATOM 1905 C CA . LEU A 1 244 ? 13.391 -13.868 -4.869 1.00 69.50 244 LEU A CA 1
ATOM 1906 C C . LEU A 1 244 ? 14.345 -15.016 -5.231 1.00 69.50 244 LEU A C 1
ATOM 1908 O O . LEU A 1 244 ? 15.549 -14.798 -5.412 1.00 69.50 244 LEU A O 1
ATOM 1912 N N . VAL A 1 245 ? 13.821 -16.238 -5.363 1.00 74.38 245 VAL A N 1
ATOM 1913 C CA . VAL A 1 245 ? 14.600 -17.400 -5.813 1.00 74.38 245 VAL A CA 1
ATOM 1914 C C . VAL A 1 245 ? 15.103 -17.192 -7.242 1.00 74.38 245 VAL A C 1
ATOM 1916 O O . VAL A 1 245 ? 16.293 -17.383 -7.503 1.00 74.38 245 VAL A O 1
ATOM 1919 N N . LEU A 1 246 ? 14.244 -16.744 -8.161 1.00 70.31 246 LEU A N 1
ATOM 1920 C CA . LEU A 1 246 ? 14.622 -16.497 -9.556 1.00 70.31 246 LEU A CA 1
ATOM 1921 C C . LEU A 1 246 ? 15.702 -15.415 -9.691 1.00 70.31 246 LEU A C 1
ATOM 1923 O O . LEU A 1 246 ? 16.670 -15.603 -10.434 1.00 70.31 246 LEU A O 1
ATOM 1927 N N . VAL A 1 247 ? 15.588 -14.317 -8.941 1.00 70.62 247 VAL A N 1
ATOM 1928 C CA . VAL A 1 247 ? 16.584 -13.234 -8.934 1.00 70.62 247 VAL A CA 1
ATOM 1929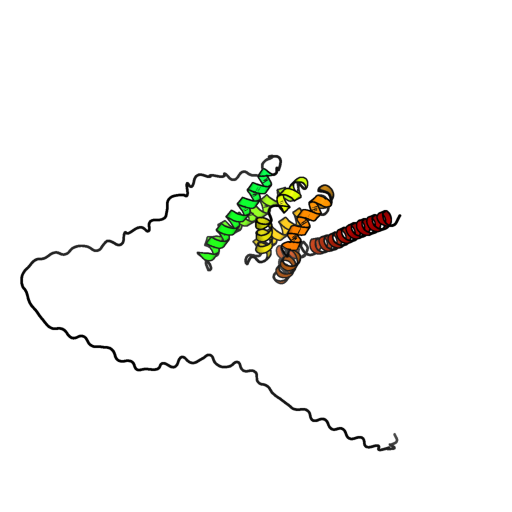 C C . VAL A 1 247 ? 17.940 -13.744 -8.439 1.00 70.62 247 VAL A C 1
ATOM 1931 O O . VAL A 1 247 ? 18.963 -13.520 -9.095 1.00 70.62 247 VAL A O 1
ATOM 1934 N N . LYS A 1 248 ? 17.962 -14.510 -7.339 1.00 75.94 248 LYS A N 1
ATOM 1935 C CA . LYS A 1 248 ? 19.194 -15.130 -6.821 1.00 75.94 248 LYS A CA 1
ATOM 1936 C C . LYS A 1 248 ? 19.815 -16.100 -7.825 1.00 75.94 248 LYS A C 1
ATOM 1938 O O . LYS A 1 248 ? 21.026 -16.060 -8.037 1.00 75.94 248 LYS A O 1
ATOM 1943 N N . LEU A 1 249 ? 19.008 -16.937 -8.480 1.00 75.44 249 LEU A N 1
ATOM 1944 C CA . LEU A 1 249 ? 19.488 -17.877 -9.497 1.00 75.44 249 LEU A CA 1
ATOM 1945 C C . LEU A 1 249 ? 20.092 -17.156 -10.711 1.00 75.44 249 LEU A C 1
ATOM 1947 O O . LEU A 1 249 ? 21.151 -17.559 -11.195 1.00 75.44 249 LEU A O 1
ATOM 1951 N N . LYS A 1 250 ? 19.476 -16.061 -11.174 1.00 73.25 250 LYS A N 1
ATOM 1952 C CA . LYS A 1 250 ? 20.001 -15.263 -12.293 1.00 73.25 250 LYS A CA 1
ATOM 1953 C C . LYS A 1 250 ? 21.330 -14.590 -11.936 1.00 73.25 250 LYS A C 1
ATOM 1955 O O . LYS A 1 250 ? 22.272 -14.656 -12.727 1.00 73.25 250 LYS A O 1
ATOM 1960 N N . SER A 1 251 ? 21.432 -14.015 -10.736 1.00 75.19 251 SER A N 1
ATOM 1961 C CA . SER A 1 251 ? 22.677 -13.426 -10.220 1.00 75.19 251 SER A CA 1
ATOM 1962 C C . SER A 1 251 ? 23.804 -14.465 -10.126 1.00 75.19 251 SER A C 1
ATOM 1964 O O . SER A 1 251 ? 24.915 -14.240 -10.613 1.00 75.19 251 SER A O 1
ATOM 1966 N N . LEU A 1 252 ? 23.502 -15.658 -9.601 1.00 78.94 252 LEU A N 1
ATOM 1967 C CA . LEU A 1 252 ? 24.450 -16.774 -9.541 1.00 78.94 252 LEU A CA 1
ATOM 1968 C C . LEU A 1 252 ? 24.906 -17.215 -10.938 1.00 78.94 252 LEU A C 1
ATOM 1970 O O . LEU A 1 252 ? 26.102 -17.398 -11.156 1.00 78.94 252 LEU A O 1
ATOM 1974 N N . SER A 1 253 ? 23.989 -17.327 -11.902 1.00 81.94 253 SER A N 1
ATOM 1975 C CA . SER A 1 253 ? 24.325 -17.683 -13.287 1.00 81.94 253 SER A CA 1
ATOM 1976 C C . SER A 1 253 ? 25.275 -16.671 -13.934 1.00 81.94 253 SER A C 1
ATOM 1978 O O . SER A 1 253 ? 26.222 -17.063 -14.621 1.00 81.94 253 SER A O 1
ATOM 1980 N N . GLN A 1 254 ? 25.052 -15.371 -13.721 1.00 77.75 254 GLN A N 1
ATOM 1981 C CA . GLN A 1 254 ? 25.939 -14.320 -14.229 1.00 77.75 254 GLN A CA 1
ATOM 1982 C C . GLN A 1 254 ? 27.326 -14.398 -13.582 1.00 77.75 254 GLN A C 1
ATOM 1984 O O . GLN A 1 254 ? 28.329 -14.342 -14.291 1.00 77.75 254 GLN A O 1
ATOM 1989 N N . SER A 1 255 ? 27.388 -14.607 -12.264 1.00 78.88 255 SER A N 1
ATOM 1990 C CA . SER A 1 255 ? 28.646 -14.760 -11.522 1.00 78.88 255 SER A CA 1
ATOM 1991 C C . SER A 1 255 ? 29.460 -15.971 -11.997 1.00 78.88 255 SER A C 1
ATOM 1993 O O . SER A 1 255 ? 30.653 -15.851 -12.273 1.00 78.88 255 SER A O 1
ATOM 1995 N N . VAL A 1 256 ? 28.808 -17.122 -12.203 1.00 83.75 256 VAL A N 1
ATOM 1996 C CA . VAL A 1 256 ? 29.447 -18.329 -12.759 1.00 83.75 256 VAL A CA 1
ATOM 1997 C C . VAL A 1 256 ? 29.963 -18.080 -14.178 1.00 83.75 256 VAL A C 1
ATOM 1999 O O . VAL A 1 256 ? 31.074 -18.487 -14.516 1.00 83.75 256 VAL A O 1
ATOM 2002 N N . THR A 1 257 ? 29.188 -17.382 -15.010 1.00 83.00 257 THR A N 1
ATOM 2003 C CA . THR A 1 257 ? 29.590 -17.047 -16.385 1.00 83.00 257 THR A CA 1
ATOM 2004 C C . THR A 1 257 ? 30.801 -16.114 -16.399 1.00 83.00 257 THR A C 1
ATOM 2006 O O . THR A 1 257 ? 31.768 -16.379 -17.110 1.00 83.00 257 THR A O 1
ATOM 2009 N N . ALA A 1 258 ? 30.792 -15.066 -15.571 1.00 80.44 258 ALA A N 1
ATOM 2010 C CA . ALA A 1 258 ? 31.906 -14.132 -15.433 1.00 80.44 258 ALA A CA 1
ATOM 2011 C C . ALA A 1 258 ? 33.175 -14.827 -14.914 1.00 80.44 258 ALA A C 1
ATOM 2013 O O . ALA A 1 258 ? 34.258 -14.620 -15.460 1.00 80.44 258 ALA A O 1
ATOM 2014 N N . TYR A 1 259 ? 33.042 -15.704 -13.915 1.00 84.00 259 TYR A N 1
ATOM 2015 C CA . TYR A 1 259 ? 34.153 -16.500 -13.394 1.00 84.00 259 TYR A CA 1
ATOM 2016 C C . TYR A 1 259 ? 34.790 -17.385 -14.476 1.00 84.00 259 TYR A C 1
ATOM 2018 O O . TYR A 1 259 ? 36.015 -17.441 -14.591 1.00 84.00 259 TYR A O 1
ATOM 2026 N N . ASN A 1 260 ? 33.974 -18.046 -15.301 1.00 81.25 260 ASN A N 1
ATOM 2027 C CA . ASN A 1 260 ? 34.472 -18.884 -16.391 1.00 81.25 260 ASN A CA 1
ATOM 2028 C C . ASN A 1 260 ? 35.166 -18.068 -17.493 1.00 81.25 260 ASN A C 1
ATOM 2030 O O . ASN A 1 260 ? 36.142 -18.548 -18.061 1.00 81.25 260 ASN A O 1
ATOM 2034 N N . LEU A 1 261 ? 34.713 -16.838 -17.757 1.00 78.19 261 LEU A N 1
ATOM 2035 C CA . LEU A 1 261 ? 35.319 -15.947 -18.751 1.00 78.19 261 LEU A CA 1
ATOM 2036 C C . LEU A 1 261 ? 36.696 -15.418 -18.317 1.00 78.19 261 LEU A C 1
ATOM 2038 O O . LEU A 1 261 ? 37.573 -15.257 -19.151 1.00 78.19 261 LEU A O 1
ATOM 2042 N N . VAL A 1 262 ? 36.892 -15.164 -17.018 1.00 81.38 262 VAL A N 1
ATOM 2043 C CA . VAL A 1 262 ? 38.178 -14.705 -16.450 1.00 81.38 262 VAL A CA 1
ATOM 2044 C C . VAL A 1 262 ? 39.216 -15.834 -16.383 1.00 81.38 262 VAL A C 1
ATOM 2046 O O . VAL A 1 262 ? 40.415 -15.575 -16.298 1.00 81.38 262 VAL A O 1
ATOM 2049 N N . ARG A 1 263 ? 38.767 -17.094 -16.385 1.00 78.12 263 ARG A N 1
ATOM 2050 C CA . ARG A 1 263 ? 39.636 -18.274 -16.279 1.00 78.12 263 ARG A CA 1
ATOM 2051 C C . ARG A 1 263 ? 40.098 -18.827 -17.639 1.00 78.12 263 ARG A C 1
ATOM 2053 O O . ARG A 1 263 ? 40.990 -19.675 -17.648 1.00 78.12 263 ARG A O 1
ATOM 2060 N N . MET A 1 264 ? 39.491 -18.394 -18.745 1.00 63.25 264 MET A N 1
ATOM 2061 C CA . MET A 1 264 ? 39.897 -18.730 -20.120 1.00 63.25 264 MET A CA 1
ATOM 2062 C C . MET A 1 264 ? 40.938 -17.743 -20.643 1.00 63.25 264 MET A C 1
ATOM 2064 O O . MET A 1 264 ? 41.863 -18.217 -21.337 1.00 63.25 264 MET A O 1
#

Organism: NCBI:txid6186

InterPro domains:
  IPR011989 Armadillo-like helical [G3DSA:1.25.10.10] (88-261)
  IPR013180 Beta-catenin-like protein 1, N-terminal [PF08216] (85-237)
  IPR013180 Beta-catenin-like protein 1, N-terminal [SM01156] (60-176)
  IPR039678 Beta-catenin-like protein 1 [PTHR14978] (80-235)

Radius of gyration: 34.97 Å; chains: 1; bounding box: 60×129×81 Å

pLDDT: mean 72.91, std 23.74, range [29.69, 97.56]

Sequence (264 aa):
MSASYNDEINGSTKSPSPQLKRSLKPPPPPSLQLEADAKRPKVSADHISAFSDTSSDVGDLEDFSRPFNAPDSWDSETNNGFTTVGANEVTETTVRRLTVLLEKRALSNQEARTKFPDQPKRFMQSELELQETLEEMQVLAANPELYPILAEQTRPISLLLGLLAHENTDISLSVIDLLHELLESSCLQEAGLDKVNQFLEVLFSGQLIQSLIQNISRLDETKKDEADGVHKTLGEFNLLDWLLVLVKLKSLSQSVTAYNLVRM

Foldseek 3Di:
DDDDDDDDDDDDDDDDDDDDPPPPDDDDDDDPPPDDDDDDDDDDDDDDDDDDDDDDDDDDDDDPDDDDDDDDDDPPPPPPDPDDPPPDDCDLVVLVVLLVQLVVLLVLLVVQCVVCVPCCVSSVVSLVSNLVSLVVLLVVLVPLLCLLSNLVSLVSLLVLLVQCPPPDLSSVLSSLVSVLSNQPPVSCVVNDPVSNVSNLVSCVVSVNLVSLVVSLVPFDCVDPSSVVSNVRSVVSVVVSVVSVVVVVVVVVVVVVVVVVVVVD

Secondary structure (DSSP, 8-state):
--------------PPP-------PPPPPPP--------PPP-----------------------------S--------------S----HHHHHHHHHHHHHHHHHHHHHHHH-TT-HHHHHHHHHHHHHHHHHGGGGTT-GGGHHHHHH-HHHHHHHHHHTT-SSHHHHHHHHHHHHHHT-HHHHHHH-HHHHHHHHHHHHHTTHHHHHHHHHTT--TTSHHHHHHHHHHHHHHHHHHHHHHHHHHHHHHHHHHHHHHHH-